Protein AF-A0A542HVE4-F1 (afdb_monomer)

Secondary structure (DSSP, 8-state):
--SHHHHHHHHHT-PPPPPP-SSSTTTTHHHHTT----EEEEEEE--HHHHHHHHTTSTTTTTS-HHHHHHHHHHEEEEEEEEEEEEEEEEEEE-SSEEEEEEEEEEESB-HHHHHHHHHHTT--TTS-HHHHHHHHHHHHHHHHTS-----B-EEEEEEEEEEE-TT-EEEEEEEEEEEEEEEEEEPTTPPPPPSSPPHHHHHHHHHHHT-EEEEEEEEEEEEEEEEPTT---S----

Foldseek 3Di:
DPPVVVVVQVVVPPQDQDDDDDQAFPPPPVVSQVDWFKDWPFKDKDQLVQQLLLQCLAPPSVPDDPVVSSVCSQFKIKMKTKMKGKHWPDKDWDAAFDKDKDKDKDKFADALVLLLVLQVNSNHDSPDDSQVSQVVSQVSSCVNGVHHGHHDHIDIDMDMDIDGAHNSIKMKIKIWMKIKIKIAMDTDVPHDQDDPPGDPVVVSNVVRRVVIDIRIGTHPDMDMDMHGHPPSDDDDPDD

Mean predicted aligned error: 8.38 Å

Nearest PDB structures (foldseek):
  8bad-assembly1_A  TM=6.032E-01  e=3.069E-08  Bacillus thuringiensis
  7y78-assembly1_D  TM=5.498E-01  e=3.456E-08  Bacillus thuringiensis
  3wa1-assembly1_A  TM=5.731E-01  e=1.213E-06  Lysinibacillus sphaericus
  5foz-assembly1_B  TM=5.223E-01  e=9.571E-07  Lysinibacillus sphaericus
  8bez-assembly1_B  TM=5.476E-01  e=6.776E-06  Lysinibacillus sphaericus

Solvent-accessible surface area (backbone atoms only — not comparable to full-atom values): 13590 Å² total; per-residue (Å²): 143,80,66,69,71,54,54,61,62,53,63,74,70,67,72,75,71,85,72,84,48,79,67,54,49,67,44,57,61,84,51,58,75,72,53,86,46,70,43,79,75,33,63,34,71,44,53,45,75,58,23,32,61,46,43,50,70,38,90,74,43,59,78,49,53,72,68,55,42,49,56,46,16,71,31,33,24,39,40,34,34,34,29,39,31,53,42,75,76,47,72,52,62,46,77,36,68,43,82,46,75,51,78,44,79,44,74,22,29,34,51,69,66,55,39,41,48,55,22,46,76,75,63,46,76,76,87,54,60,64,74,60,38,22,49,51,32,16,53,49,52,14,61,63,24,73,48,93,49,82,49,44,70,57,44,74,49,78,44,78,46,74,46,81,29,44,66,63,11,30,25,42,36,38,33,31,39,29,42,36,41,33,43,33,57,42,70,33,89,92,50,68,82,73,66,84,81,68,58,71,67,54,62,47,47,55,58,49,35,74,60,55,44,74,49,74,36,37,38,88,53,67,50,76,51,73,44,60,20,83,84,80,77,86,78,79,89,77,131

Radius of gyration: 23.29 Å; Cα contacts (8 Å, |Δi|>4): 442; chains: 1; bounding box: 70×36×62 Å

Sequence (239 aa):
MSTTTNRRTIALTHREPPAFLGESVGSSLGELQRRQSAWLVSHSISAPAFTRRLLAREPGFDELTSSQLDAASEVLTFRLGHVQRWRLLWVVSTDGPSQFTDERTVRVGVSEETTRELATTIGLEAKLDIPFLAAQASAQWSRLTRSTISVNTESEFTRTLSYDVPEGGLDIALWQLESQLVRRLELRAGAALPPDPMPRWVELAVTARARSRVITVPTNVVRVLTRKAPGAGGGAAGT

Structure (mmCIF, N/CA/C/O backbone):
data_AF-A0A542HVE4-F1
#
_entry.id   AF-A0A542HVE4-F1
#
loop_
_atom_site.group_PDB
_atom_site.id
_atom_site.type_symbol
_atom_site.label_atom_id
_atom_site.label_alt_id
_atom_site.label_comp_id
_atom_site.label_asym_id
_atom_site.label_entity_id
_atom_site.label_seq_id
_atom_site.pdbx_PDB_ins_code
_atom_site.Cartn_x
_atom_site.Cartn_y
_atom_site.Cartn_z
_atom_site.occupancy
_atom_site.B_iso_or_equiv
_atom_site.auth_seq_id
_atom_site.auth_comp_id
_atom_site.auth_asym_id
_atom_site.auth_atom_id
_atom_site.pdbx_PDB_model_num
ATOM 1 N N . MET A 1 1 ? 29.540 -6.316 15.569 1.00 34.50 1 MET A N 1
ATOM 2 C CA . MET A 1 1 ? 28.294 -7.112 15.456 1.00 34.50 1 MET A CA 1
ATOM 3 C C . MET A 1 1 ? 27.241 -6.301 14.704 1.00 34.50 1 MET A C 1
ATOM 5 O O . MET A 1 1 ? 26.652 -5.430 15.320 1.00 34.50 1 MET A O 1
ATOM 9 N N . SER A 1 2 ? 27.038 -6.518 13.394 1.00 36.00 2 SER A N 1
ATOM 10 C CA . SER A 1 2 ? 25.865 -5.983 12.658 1.00 36.00 2 SER A CA 1
ATOM 11 C C . SER A 1 2 ? 25.714 -6.581 11.243 1.00 36.00 2 SER A C 1
ATOM 13 O O . SER A 1 2 ? 25.575 -5.873 10.253 1.00 36.00 2 SER A O 1
ATOM 15 N N . THR A 1 3 ? 25.794 -7.907 11.102 1.00 31.53 3 THR A N 1
ATOM 16 C CA . THR A 1 3 ? 25.614 -8.592 9.800 1.00 31.53 3 THR A CA 1
ATOM 17 C C . THR A 1 3 ? 24.267 -9.312 9.687 1.00 31.53 3 THR A C 1
ATOM 19 O O . THR A 1 3 ? 23.788 -9.577 8.584 1.00 31.53 3 THR A O 1
ATOM 22 N N . THR A 1 4 ? 23.596 -9.572 10.811 1.00 32.31 4 THR A N 1
ATOM 23 C CA . THR A 1 4 ? 22.318 -10.300 10.848 1.00 32.31 4 THR A CA 1
ATOM 24 C C . THR A 1 4 ? 21.122 -9.420 10.472 1.00 32.31 4 THR A C 1
ATOM 26 O O . THR A 1 4 ? 20.184 -9.902 9.840 1.00 32.31 4 THR A O 1
ATOM 29 N N . THR A 1 5 ? 21.172 -8.120 10.786 1.00 35.47 5 THR A N 1
ATOM 30 C CA . THR A 1 5 ? 20.106 -7.159 10.450 1.00 35.47 5 THR A CA 1
ATOM 31 C C . THR A 1 5 ? 20.016 -6.918 8.941 1.00 35.47 5 THR A C 1
ATOM 33 O O . THR A 1 5 ? 18.918 -6.808 8.408 1.00 35.47 5 THR A O 1
ATOM 36 N N . ASN A 1 6 ? 21.144 -6.957 8.220 1.00 39.50 6 ASN A N 1
ATOM 37 C CA . ASN A 1 6 ? 21.144 -6.805 6.762 1.00 39.50 6 ASN A CA 1
ATOM 38 C C . ASN A 1 6 ? 20.600 -8.041 6.031 1.00 39.50 6 ASN A C 1
ATOM 40 O O . ASN A 1 6 ? 19.842 -7.897 5.077 1.00 39.50 6 ASN A O 1
ATOM 44 N N . ARG A 1 7 ? 20.889 -9.265 6.494 1.00 31.09 7 ARG A N 1
ATOM 45 C CA . ARG A 1 7 ? 20.423 -10.490 5.811 1.00 31.09 7 ARG A CA 1
ATOM 46 C C . ARG A 1 7 ? 18.898 -10.655 5.787 1.00 31.09 7 ARG A C 1
ATOM 48 O O . ARG A 1 7 ? 18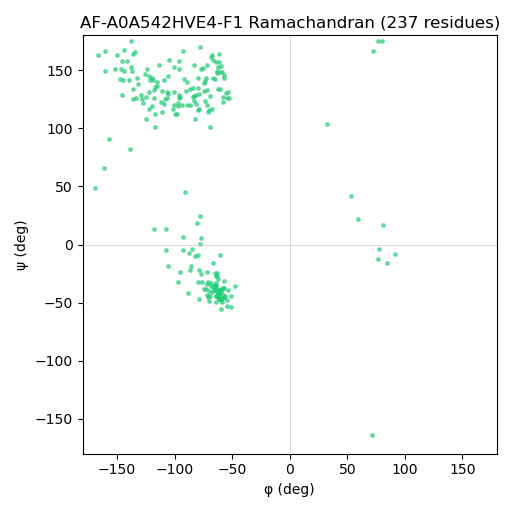.374 -11.169 4.805 1.00 31.09 7 ARG A O 1
ATOM 55 N N . ARG A 1 8 ? 18.174 -10.209 6.822 1.00 34.16 8 ARG A N 1
ATOM 56 C CA . ARG A 1 8 ? 16.696 -10.283 6.844 1.00 34.16 8 ARG A CA 1
ATOM 57 C C . ARG A 1 8 ? 16.026 -9.221 5.971 1.00 34.16 8 ARG A C 1
ATOM 59 O O . ARG A 1 8 ? 14.997 -9.514 5.374 1.00 34.16 8 ARG A O 1
ATOM 66 N N . THR A 1 9 ? 16.628 -8.041 5.837 1.00 37.22 9 THR A N 1
ATOM 67 C CA . THR A 1 9 ? 16.147 -6.999 4.915 1.00 37.22 9 THR A CA 1
ATOM 68 C C . THR A 1 9 ? 16.405 -7.383 3.454 1.00 37.22 9 THR A C 1
ATOM 70 O O . THR A 1 9 ? 15.567 -7.124 2.597 1.00 37.22 9 THR A O 1
ATOM 73 N N . ILE A 1 10 ? 17.515 -8.079 3.179 1.00 40.22 10 ILE A N 1
ATOM 74 C CA . ILE A 1 10 ? 17.870 -8.580 1.840 1.00 40.22 10 ILE A CA 1
ATOM 75 C C . ILE A 1 10 ? 16.963 -9.752 1.407 1.00 40.22 10 ILE A C 1
ATOM 77 O O . ILE A 1 10 ? 16.619 -9.858 0.236 1.00 40.22 10 ILE A O 1
ATOM 81 N N . ALA A 1 11 ? 16.490 -10.595 2.333 1.00 42.66 11 ALA A N 1
ATOM 82 C CA . ALA A 1 11 ? 15.629 -11.746 2.015 1.00 42.66 11 ALA A CA 1
ATOM 83 C C . ALA A 1 11 ? 14.250 -11.374 1.420 1.00 42.66 11 ALA A C 1
ATOM 85 O O . ALA A 1 11 ? 13.676 -12.155 0.663 1.00 42.66 11 ALA A O 1
ATOM 86 N N . LEU A 1 12 ? 13.715 -10.188 1.733 1.00 43.62 12 LEU A N 1
ATOM 87 C CA . LEU A 1 12 ? 12.393 -9.740 1.267 1.00 43.62 12 LEU A CA 1
ATOM 88 C C . LEU A 1 12 ? 12.426 -9.068 -0.118 1.00 43.62 12 LEU A C 1
ATOM 90 O O . LEU A 1 12 ? 11.403 -9.015 -0.792 1.00 43.62 12 LEU A O 1
ATOM 94 N N . THR A 1 13 ? 13.597 -8.623 -0.583 1.00 50.47 13 THR A N 1
ATOM 95 C CA . THR A 1 13 ? 13.815 -8.017 -1.912 1.00 50.47 13 THR A CA 1
ATOM 96 C C . THR A 1 13 ? 14.232 -9.025 -2.992 1.00 50.47 13 THR A C 1
ATOM 98 O O . THR A 1 13 ? 14.522 -8.626 -4.120 1.00 50.47 13 THR A O 1
ATOM 101 N N . HIS A 1 14 ? 14.235 -10.329 -2.691 1.00 52.91 14 HIS A N 1
ATOM 102 C CA . HIS A 1 14 ? 14.644 -11.384 -3.630 1.00 52.91 14 HIS A CA 1
ATOM 103 C C . HIS A 1 14 ? 13.589 -11.792 -4.661 1.00 52.91 14 HIS A C 1
ATOM 105 O O . HIS A 1 14 ? 13.911 -12.552 -5.571 1.00 52.91 14 HIS A O 1
ATOM 111 N N . ARG A 1 15 ? 12.341 -11.326 -4.557 1.00 73.31 15 ARG A N 1
ATOM 112 C CA . ARG A 1 15 ? 11.331 -11.695 -5.553 1.00 73.31 15 ARG A CA 1
ATOM 113 C C . ARG A 1 15 ? 11.510 -10.864 -6.810 1.00 73.31 15 ARG A C 1
ATOM 115 O O . ARG A 1 15 ? 11.397 -9.640 -6.777 1.00 73.31 15 ARG A O 1
ATOM 122 N N . GLU A 1 16 ? 11.821 -11.543 -7.903 1.00 83.06 16 GLU A N 1
ATOM 123 C CA . GLU A 1 16 ? 12.021 -10.920 -9.204 1.00 83.06 16 GLU A CA 1
ATOM 124 C C . GLU A 1 16 ? 10.692 -10.433 -9.796 1.00 83.06 16 GLU A C 1
ATOM 126 O O . GLU A 1 16 ? 9.627 -10.954 -9.437 1.00 83.06 16 GLU A O 1
ATOM 131 N N . PRO A 1 17 ? 10.720 -9.416 -10.674 1.00 88.69 17 PRO A N 1
ATOM 132 C CA . PRO A 1 17 ? 9.538 -9.032 -11.421 1.00 88.69 17 PRO A CA 1
ATOM 133 C C . PRO A 1 17 ? 9.055 -10.189 -12.307 1.00 88.69 17 PRO A C 1
ATOM 135 O O . PRO A 1 17 ? 9.838 -11.080 -12.645 1.00 88.69 17 PRO A O 1
ATOM 138 N N . PRO A 1 18 ? 7.771 -10.201 -12.696 1.00 88.44 18 PRO A N 1
ATOM 139 C CA . PRO A 1 18 ? 7.260 -11.214 -13.606 1.00 88.44 18 PRO A CA 1
ATOM 140 C C . PRO A 1 18 ? 8.071 -11.270 -14.907 1.00 88.44 18 PRO A C 1
ATOM 142 O O . PRO A 1 18 ? 8.281 -10.249 -15.559 1.00 88.44 18 PRO A O 1
ATOM 145 N N . ALA A 1 19 ? 8.495 -12.473 -15.297 1.00 87.88 19 ALA A N 1
ATOM 146 C CA . ALA A 1 19 ? 9.222 -12.686 -16.544 1.00 87.88 19 ALA A CA 1
ATOM 147 C C . ALA A 1 19 ? 8.333 -12.449 -17.779 1.00 87.88 19 ALA A C 1
ATOM 149 O O . ALA A 1 19 ? 7.100 -12.521 -17.697 1.00 87.88 19 ALA A O 1
ATOM 150 N N . PHE A 1 20 ? 8.969 -12.234 -18.932 1.00 87.81 20 PHE A N 1
ATOM 151 C CA . PHE A 1 20 ? 8.307 -12.238 -20.237 1.00 87.81 20 PHE A CA 1
ATOM 152 C C . PHE A 1 20 ? 7.637 -13.592 -20.534 1.00 87.81 20 PHE A C 1
ATOM 154 O O . PHE A 1 20 ? 8.021 -14.628 -19.988 1.00 87.81 20 PHE A O 1
ATOM 161 N N . LEU A 1 21 ? 6.595 -13.567 -21.368 1.00 81.25 21 LEU A N 1
ATOM 162 C CA . LEU A 1 21 ? 5.787 -14.730 -21.739 1.00 81.25 21 LEU A CA 1
ATOM 163 C C . LEU A 1 21 ? 6.077 -15.171 -23.168 1.00 81.25 21 LEU A C 1
ATOM 165 O O . LEU A 1 21 ? 6.017 -14.351 -24.079 1.00 81.25 21 LEU A O 1
ATOM 169 N N . GLY A 1 22 ? 6.307 -16.468 -23.362 1.00 76.75 22 GLY A N 1
ATOM 170 C CA . GLY A 1 22 ? 6.693 -17.018 -24.659 1.00 76.75 22 GLY A CA 1
ATOM 171 C C . GLY A 1 22 ? 8.162 -16.757 -24.993 1.00 76.75 22 GLY A C 1
ATOM 172 O O . GLY A 1 22 ? 8.884 -16.077 -24.260 1.00 76.75 22 GLY A O 1
ATOM 173 N N . GLU A 1 23 ? 8.605 -17.322 -26.110 1.00 77.19 23 GLU A N 1
ATOM 174 C CA . GLU A 1 23 ? 10.020 -17.329 -26.494 1.00 77.19 23 GLU A CA 1
ATOM 175 C C . GLU A 1 23 ? 10.384 -16.186 -27.449 1.00 77.19 23 GLU A C 1
ATOM 177 O O . GLU A 1 23 ? 11.531 -15.757 -27.482 1.00 77.19 23 GLU A O 1
ATOM 182 N N . SER A 1 24 ? 9.413 -15.645 -28.187 1.00 83.50 24 SER A N 1
ATOM 183 C CA . SER A 1 24 ? 9.646 -14.632 -29.223 1.00 83.50 24 SER A CA 1
ATOM 184 C C . SER A 1 24 ? 9.590 -13.208 -28.678 1.00 83.50 24 SER A C 1
ATOM 186 O O . SER A 1 24 ? 8.690 -12.880 -27.903 1.00 83.50 24 SER A O 1
ATOM 188 N N . VAL A 1 25 ? 10.494 -12.346 -29.143 1.00 86.00 25 VAL A N 1
ATOM 189 C CA . VAL A 1 25 ? 10.474 -10.900 -28.869 1.00 86.00 25 VAL A CA 1
ATOM 190 C C . VAL A 1 25 ? 9.145 -10.283 -29.332 1.00 86.00 25 VAL A C 1
ATOM 192 O O . VAL A 1 25 ? 8.530 -10.759 -30.286 1.00 86.00 25 VAL A O 1
ATOM 195 N N . GLY A 1 26 ? 8.628 -9.308 -28.584 1.00 82.25 26 GLY A N 1
ATOM 196 C CA . GLY A 1 26 ? 7.366 -8.613 -28.869 1.00 82.25 26 GLY A CA 1
ATOM 197 C C . GLY A 1 26 ? 6.095 -9.401 -28.537 1.00 82.25 26 GLY A C 1
ATOM 198 O O . GLY A 1 26 ? 5.005 -8.830 -28.463 1.00 82.25 26 GLY A O 1
ATOM 199 N N . SER A 1 27 ? 6.206 -10.704 -28.264 1.00 82.88 27 SER A N 1
ATOM 200 C CA . SER A 1 27 ? 5.049 -11.524 -27.905 1.00 82.88 27 SER A CA 1
ATOM 201 C C . SER A 1 27 ? 4.552 -11.229 -26.487 1.00 82.88 27 SER A C 1
ATOM 203 O O . SER A 1 27 ? 5.340 -11.039 -25.554 1.00 82.88 27 SER A O 1
ATOM 205 N N . SER A 1 28 ? 3.226 -11.223 -26.322 1.00 81.50 28 SER A N 1
ATOM 206 C CA . SER A 1 28 ? 2.541 -11.230 -25.019 1.00 81.50 28 SER A CA 1
ATOM 207 C C . SER A 1 28 ? 2.868 -10.049 -24.087 1.00 81.50 28 SER A C 1
ATOM 209 O O . SER A 1 28 ? 2.652 -10.135 -22.876 1.00 81.50 28 SER A O 1
ATOM 211 N N . LEU A 1 29 ? 3.344 -8.912 -24.616 1.00 83.38 29 LEU A N 1
ATOM 212 C CA . LEU A 1 29 ? 3.671 -7.728 -23.801 1.00 83.38 29 LEU A CA 1
ATOM 213 C C . LEU A 1 29 ? 2.450 -7.193 -23.034 1.00 83.38 29 LEU A C 1
ATOM 215 O O . LEU A 1 29 ? 2.558 -6.828 -21.865 1.00 83.38 29 LEU A O 1
ATOM 219 N N . GLY A 1 30 ? 1.268 -7.209 -23.660 1.00 79.56 30 GLY A N 1
ATOM 220 C CA . GLY A 1 30 ? 0.010 -6.786 -23.030 1.00 79.56 30 GLY A CA 1
ATOM 221 C C . GLY A 1 30 ? -0.453 -7.687 -21.877 1.00 79.56 30 GLY A C 1
ATOM 222 O O . GLY A 1 30 ? -1.296 -7.287 -21.072 1.00 79.56 30 GLY A O 1
ATOM 223 N N . GLU A 1 31 ? 0.097 -8.896 -21.758 1.00 84.12 31 GLU A N 1
ATOM 224 C CA . GLU A 1 31 ? -0.224 -9.831 -20.676 1.00 84.12 31 GLU A CA 1
ATOM 225 C C . GLU A 1 31 ? 0.640 -9.601 -19.431 1.00 84.12 31 GLU A C 1
ATOM 227 O O . GLU A 1 31 ? 0.205 -9.914 -18.320 1.00 84.12 31 GLU A O 1
ATOM 232 N N . LEU A 1 32 ? 1.814 -8.968 -19.574 1.00 82.88 32 LEU A N 1
ATOM 233 C CA . LEU A 1 32 ? 2.686 -8.618 -18.444 1.00 82.88 32 LEU A CA 1
ATOM 234 C C . LEU A 1 32 ? 1.973 -7.740 -17.412 1.00 82.88 32 LEU A C 1
ATOM 236 O O . LEU A 1 32 ? 2.152 -7.941 -16.214 1.00 82.88 32 LEU A O 1
ATOM 240 N N . GLN A 1 33 ? 1.113 -6.820 -17.860 1.00 73.81 33 GLN A N 1
ATOM 241 C CA . GLN A 1 33 ? 0.333 -5.944 -16.976 1.00 73.81 33 GLN A CA 1
ATOM 242 C C . GLN A 1 33 ? -0.632 -6.709 -16.064 1.00 73.81 33 GLN A C 1
ATOM 244 O O . GLN A 1 33 ? -0.935 -6.253 -14.964 1.00 73.81 33 GLN A O 1
ATOM 249 N N . ARG A 1 34 ? -1.132 -7.864 -16.517 1.00 75.69 34 ARG A N 1
ATOM 250 C CA . ARG A 1 34 ? -2.131 -8.662 -15.793 1.00 75.69 34 ARG A CA 1
ATOM 251 C C . ARG A 1 34 ? -1.502 -9.724 -14.898 1.00 75.69 34 ARG A C 1
ATOM 253 O O . ARG A 1 34 ? -2.225 -10.402 -14.166 1.00 75.69 34 ARG A O 1
ATOM 260 N N . ARG A 1 35 ? -0.175 -9.888 -14.932 1.00 78.31 35 ARG A N 1
ATOM 261 C CA . ARG A 1 35 ? 0.500 -10.896 -14.115 1.00 78.31 35 ARG A CA 1
ATOM 262 C C . ARG A 1 35 ? 0.436 -10.535 -12.640 1.00 78.31 35 ARG A C 1
ATOM 264 O O . ARG A 1 35 ? 0.822 -9.449 -12.213 1.00 78.31 35 ARG A O 1
ATOM 271 N N . GLN A 1 36 ? -0.024 -11.500 -11.850 1.00 69.62 36 GLN A N 1
ATOM 272 C CA . GLN A 1 36 ? -0.021 -11.380 -10.405 1.00 69.62 36 GLN A CA 1
ATOM 273 C C . GLN A 1 36 ? 1.418 -11.439 -9.900 1.00 69.62 36 GLN A C 1
ATOM 275 O O . GLN A 1 36 ? 2.111 -12.443 -10.033 1.00 69.62 36 GLN A O 1
ATOM 280 N N . SER A 1 37 ? 1.853 -10.338 -9.308 1.00 80.31 37 SER A N 1
ATOM 281 C CA 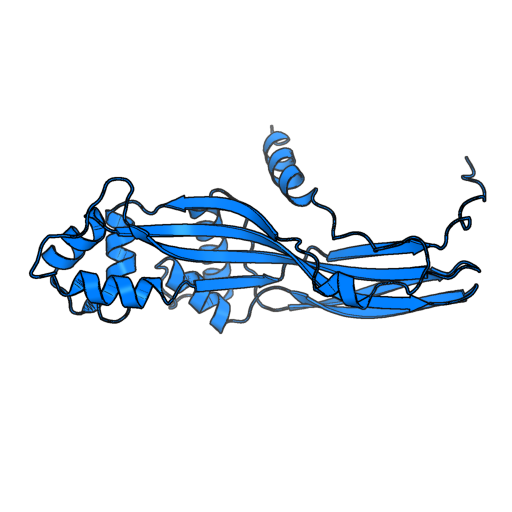. SER A 1 37 ? 3.145 -10.196 -8.650 1.00 80.31 37 SER A CA 1
ATOM 282 C C . SER A 1 37 ? 2.971 -9.891 -7.166 1.00 80.31 37 SER A C 1
ATOM 284 O O . SER A 1 37 ? 3.914 -9.446 -6.536 1.00 80.31 37 SER A O 1
ATOM 286 N N . ALA A 1 38 ? 1.767 -10.057 -6.612 1.00 80.69 38 ALA A N 1
ATOM 287 C CA . ALA A 1 38 ? 1.471 -9.694 -5.235 1.00 80.69 38 ALA A CA 1
ATOM 288 C C . ALA A 1 38 ? 1.813 -10.840 -4.281 1.00 80.69 38 ALA A C 1
ATOM 290 O O . ALA A 1 38 ? 1.427 -11.988 -4.507 1.00 80.69 38 ALA A O 1
ATOM 291 N N . TRP A 1 39 ? 2.484 -10.534 -3.176 1.00 86.38 39 TRP A N 1
ATOM 292 C CA . TRP A 1 39 ? 2.680 -11.488 -2.093 1.00 86.38 39 TRP A CA 1
ATOM 293 C C . TRP A 1 39 ? 2.536 -10.834 -0.734 1.00 86.38 39 TRP A C 1
ATOM 295 O O . TRP A 1 39 ? 2.978 -9.710 -0.495 1.00 86.38 39 TRP A O 1
ATOM 305 N N . LEU A 1 40 ? 1.928 -11.583 0.179 1.00 80.31 40 LEU A N 1
ATOM 306 C CA . LEU A 1 40 ? 1.845 -11.193 1.572 1.00 80.31 40 LEU A CA 1
ATOM 307 C C . LEU A 1 40 ? 3.249 -11.232 2.179 1.00 80.31 40 LEU A C 1
ATOM 309 O O . LEU A 1 40 ? 3.873 -12.290 2.245 1.00 80.31 40 LEU A O 1
ATOM 313 N N . VAL A 1 41 ? 3.736 -10.074 2.609 1.00 80.31 41 VAL A N 1
ATOM 314 C CA . VAL A 1 41 ? 4.973 -9.959 3.385 1.00 80.31 41 VAL A CA 1
ATOM 315 C C . VAL A 1 41 ? 4.680 -10.323 4.828 1.00 80.31 41 VAL A C 1
ATOM 317 O O . VAL A 1 41 ? 5.402 -11.107 5.440 1.00 80.31 41 VAL A O 1
ATOM 320 N N . SER A 1 42 ? 3.597 -9.773 5.371 1.00 84.88 42 SER A N 1
ATOM 321 C CA . SER A 1 42 ? 3.212 -10.020 6.750 1.00 84.88 42 SER A CA 1
ATOM 322 C C . SER A 1 42 ? 1.791 -9.563 7.048 1.00 84.88 42 SER A C 1
ATOM 324 O O . SER A 1 42 ? 1.188 -8.769 6.322 1.00 84.88 42 SER A O 1
ATOM 326 N N . HIS A 1 43 ? 1.254 -10.060 8.159 1.00 84.81 43 HIS A N 1
ATOM 327 C CA . HIS A 1 43 ? 0.020 -9.551 8.730 1.00 84.81 43 HIS A CA 1
ATOM 328 C C . HIS A 1 43 ? 0.048 -9.619 10.257 1.00 84.81 43 HIS A C 1
ATOM 330 O O . HIS A 1 43 ? 0.771 -10.417 10.855 1.00 84.81 43 HIS A O 1
ATOM 336 N N . SER A 1 44 ? -0.779 -8.795 10.884 1.00 88.38 44 SER A N 1
ATOM 337 C CA . SER A 1 44 ? -1.044 -8.815 12.317 1.00 88.38 44 SER A CA 1
ATOM 338 C C . SER A 1 44 ? -2.502 -8.471 12.597 1.00 88.38 44 SER A C 1
ATOM 340 O O . SER A 1 44 ? -3.241 -8.030 11.713 1.00 88.38 44 SER A O 1
ATOM 342 N N . ILE A 1 45 ? -2.917 -8.710 13.836 1.00 90.12 45 ILE A N 1
ATOM 343 C CA . ILE A 1 45 ? -4.225 -8.322 14.354 1.00 90.12 45 ILE A CA 1
ATOM 344 C C . ILE A 1 45 ? -4.026 -7.372 15.531 1.00 90.12 45 ILE A C 1
ATOM 346 O O . ILE A 1 45 ? -3.083 -7.522 16.314 1.00 90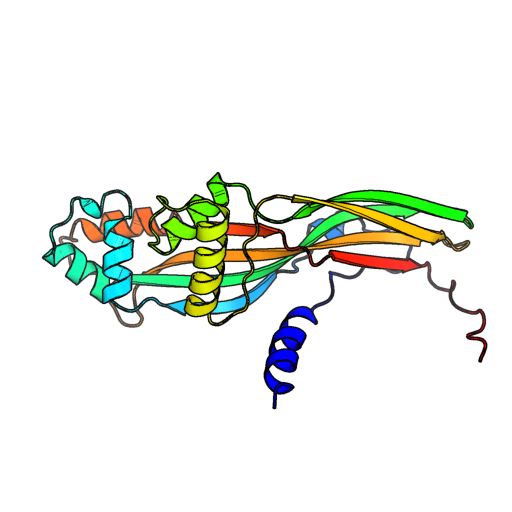.12 45 ILE A O 1
ATOM 350 N N . SER A 1 46 ? -4.898 -6.379 15.659 1.00 90.25 46 SER A N 1
ATOM 351 C CA . SER A 1 46 ? -4.832 -5.416 16.753 1.00 90.25 46 SER A CA 1
ATOM 352 C C . SER A 1 46 ? -5.310 -6.018 18.078 1.00 90.25 46 SER A C 1
ATOM 354 O O . SER A 1 46 ? -6.343 -6.694 18.153 1.00 90.25 46 SER A O 1
ATOM 356 N N . ALA A 1 47 ? -4.597 -5.698 19.160 1.00 91.19 47 ALA A N 1
ATOM 357 C CA . ALA A 1 47 ? -5.046 -5.963 20.528 1.00 91.19 47 ALA A CA 1
ATOM 358 C C . ALA A 1 47 ? -6.321 -5.151 20.870 1.00 91.19 47 ALA A C 1
ATOM 360 O O . ALA A 1 47 ? -6.547 -4.114 20.232 1.00 91.19 47 ALA A O 1
ATOM 361 N N . PRO A 1 48 ? -7.142 -5.562 21.858 1.00 92.81 48 PRO A N 1
ATOM 362 C CA . PRO A 1 48 ? -8.398 -4.884 22.215 1.00 92.81 48 PRO A CA 1
ATOM 363 C C . PRO A 1 48 ? -8.253 -3.381 22.445 1.00 92.81 48 PRO A C 1
ATOM 365 O O . PRO A 1 48 ? -8.850 -2.594 21.714 1.00 92.81 48 PRO A O 1
ATOM 368 N N . ALA A 1 49 ? -7.334 -2.962 23.319 1.00 93.62 49 ALA A N 1
ATOM 369 C CA . ALA A 1 49 ? -7.112 -1.542 23.606 1.00 93.62 49 ALA A CA 1
ATOM 370 C C . ALA A 1 49 ? -6.749 -0.713 22.357 1.00 93.62 49 ALA A C 1
ATOM 372 O O . ALA A 1 49 ? -7.193 0.425 22.211 1.00 93.62 49 ALA A O 1
ATOM 373 N N . PHE A 1 50 ? -5.960 -1.273 21.431 1.00 93.19 50 PHE A N 1
ATOM 374 C CA . PHE A 1 50 ? -5.628 -0.589 20.177 1.00 93.19 50 PHE A CA 1
ATOM 375 C C . PHE A 1 50 ? -6.811 -0.580 19.202 1.00 93.19 50 PHE A C 1
ATOM 377 O O . PHE A 1 50 ? -7.079 0.433 18.564 1.00 93.19 50 PHE A O 1
ATOM 384 N N . THR A 1 51 ? -7.564 -1.679 19.145 1.00 94.88 51 THR A N 1
ATOM 385 C CA . THR A 1 51 ? -8.784 -1.793 18.334 1.00 94.88 51 THR A CA 1
ATOM 386 C C . THR A 1 51 ? -9.801 -0.748 18.756 1.00 94.88 51 THR A C 1
ATOM 388 O O . THR A 1 51 ? -10.297 -0.018 17.908 1.00 94.88 51 THR A O 1
ATOM 391 N N . ARG A 1 52 ? -10.048 -0.615 20.062 1.00 95.06 52 ARG A N 1
ATOM 392 C CA . ARG A 1 52 ? -10.952 0.386 20.623 1.00 95.06 52 ARG A CA 1
ATOM 393 C C . ARG A 1 52 ? -10.585 1.802 20.178 1.00 95.06 52 ARG A C 1
ATOM 395 O O . ARG A 1 52 ? -11.451 2.549 19.733 1.00 95.06 52 ARG A O 1
ATOM 402 N N . ARG A 1 53 ? -9.299 2.165 20.267 1.00 93.56 53 ARG A N 1
ATOM 403 C CA . ARG A 1 53 ? -8.806 3.489 19.843 1.00 93.56 53 ARG A CA 1
ATOM 404 C C . ARG A 1 53 ? -9.029 3.748 18.356 1.00 93.56 53 ARG A C 1
ATOM 406 O O . ARG A 1 53 ? -9.340 4.875 17.993 1.00 93.56 53 ARG A O 1
ATOM 413 N N . LEU A 1 54 ? -8.840 2.735 17.510 1.00 92.81 54 LEU A N 1
ATOM 414 C CA . LEU A 1 54 ? -9.088 2.855 16.073 1.00 92.81 54 LEU A CA 1
ATOM 415 C C . LEU A 1 54 ? -10.585 2.929 15.763 1.00 92.81 54 LEU A C 1
ATOM 417 O O . LEU A 1 54 ? -10.979 3.780 14.976 1.00 92.81 54 LEU A O 1
ATOM 421 N N . LEU A 1 55 ? -11.410 2.100 16.412 1.00 93.75 55 LEU A N 1
ATOM 422 C CA . LEU A 1 55 ? -12.866 2.128 16.261 1.00 93.75 55 LEU A CA 1
ATOM 423 C C . LEU A 1 55 ? -13.425 3.505 16.601 1.00 93.75 55 LEU A C 1
ATOM 425 O O . LEU A 1 55 ? -14.174 4.041 15.807 1.00 93.75 55 LEU A O 1
ATOM 429 N N . ALA A 1 56 ? -12.989 4.132 17.695 1.00 92.69 56 ALA A N 1
ATOM 430 C CA . ALA A 1 56 ? -13.429 5.480 18.071 1.00 92.69 56 ALA A CA 1
ATOM 431 C C . ALA A 1 56 ? -13.106 6.580 17.032 1.00 92.69 56 ALA A C 1
ATOM 433 O O . ALA A 1 56 ? -13.544 7.712 17.190 1.00 92.69 56 ALA A O 1
ATOM 434 N N . ARG A 1 57 ? -12.309 6.275 15.998 1.00 89.69 57 ARG A N 1
ATOM 435 C CA . ARG A 1 57 ? -12.001 7.172 14.871 1.00 89.69 57 ARG A CA 1
ATOM 436 C C . ARG A 1 57 ? -12.695 6.758 13.572 1.00 89.69 57 ARG A C 1
ATOM 438 O O . ARG A 1 57 ? -12.535 7.440 12.560 1.00 89.69 57 ARG A O 1
ATOM 445 N N . GLU A 1 58 ? -13.400 5.630 13.562 1.00 90.38 58 GLU A N 1
ATOM 446 C CA . GLU A 1 58 ? -14.197 5.218 12.415 1.00 90.38 58 GLU A CA 1
ATOM 447 C C . GLU A 1 58 ? -15.529 5.979 12.395 1.00 90.38 58 GLU A C 1
ATOM 449 O O . GLU A 1 58 ? -16.116 6.206 13.454 1.00 90.38 58 GLU A O 1
ATOM 454 N N . PRO A 1 59 ? -16.044 6.343 11.208 1.00 89.25 59 PRO A N 1
ATOM 455 C CA . PRO A 1 59 ? -17.300 7.078 11.101 1.00 89.25 59 PRO A CA 1
ATOM 456 C C . PRO A 1 59 ? -18.460 6.384 11.829 1.00 89.25 59 PRO A C 1
ATOM 458 O O . PRO A 1 59 ? -18.750 5.216 11.555 1.00 89.25 59 PRO A O 1
ATOM 461 N N . GLY A 1 60 ? -19.129 7.111 12.726 1.00 90.69 60 GLY A N 1
ATOM 462 C CA . GLY A 1 60 ? -20.305 6.663 13.476 1.00 90.69 60 GLY A CA 1
ATOM 463 C C . GLY A 1 60 ? -19.983 5.874 14.747 1.00 90.69 60 GLY A C 1
ATOM 464 O O . GLY A 1 60 ? -20.849 5.728 15.606 1.00 90.69 60 GLY A O 1
ATOM 465 N N . PHE A 1 61 ? -18.753 5.376 14.902 1.00 93.44 61 PHE A N 1
ATOM 466 C CA . PHE A 1 61 ? -18.312 4.727 16.142 1.00 93.44 61 PHE A CA 1
ATOM 467 C C . PHE A 1 61 ? -17.958 5.740 17.238 1.00 93.44 61 PHE A C 1
ATOM 469 O O . PHE A 1 61 ? -17.979 5.392 18.416 1.00 93.44 61 PHE A O 1
ATOM 476 N N . ASP A 1 62 ? -17.642 6.976 16.867 1.00 90.94 62 ASP A N 1
ATOM 477 C CA . ASP A 1 62 ? -17.383 8.101 17.767 1.00 90.94 62 ASP A CA 1
ATOM 478 C C . ASP A 1 62 ? -18.621 8.526 18.576 1.00 90.94 62 ASP A C 1
ATOM 480 O O . ASP A 1 62 ? -18.486 9.041 19.683 1.00 90.94 62 ASP A O 1
ATOM 484 N N . GLU A 1 63 ? -19.822 8.234 18.071 1.00 94.12 63 GLU A N 1
ATOM 485 C CA . GLU A 1 63 ? -21.099 8.481 18.755 1.00 94.12 63 GLU A CA 1
ATOM 486 C C . GLU A 1 63 ? -21.485 7.389 19.770 1.00 94.12 63 GLU A C 1
ATOM 488 O O . GLU A 1 63 ? -22.472 7.529 20.497 1.00 94.12 63 GLU A O 1
ATOM 493 N N . LEU A 1 64 ? -20.767 6.264 19.796 1.00 94.31 64 LEU A N 1
ATOM 494 C CA . LEU A 1 64 ? -21.074 5.151 20.692 1.00 94.31 64 LEU A CA 1
ATOM 495 C C . LEU A 1 64 ? -20.616 5.445 22.121 1.00 94.31 64 LEU A C 1
ATOM 497 O O . LEU A 1 64 ? -19.614 6.121 22.365 1.00 94.31 64 LEU A O 1
ATOM 501 N N . THR A 1 65 ? -21.307 4.857 23.096 1.00 95.31 65 THR A N 1
ATOM 502 C CA . THR A 1 65 ? -20.867 4.954 24.490 1.00 95.31 65 THR A CA 1
ATOM 503 C C . THR A 1 65 ? -19.545 4.211 24.703 1.00 95.31 65 THR A C 1
ATOM 505 O O . THR A 1 65 ? -19.194 3.274 23.980 1.00 95.31 65 THR A O 1
ATOM 508 N N . SER A 1 66 ? -18.823 4.576 25.768 1.00 94.62 66 SER A N 1
ATOM 509 C CA . SER A 1 66 ? -17.594 3.881 26.175 1.00 94.62 66 SER A CA 1
ATOM 510 C C . SER A 1 66 ? -17.787 2.363 26.287 1.00 94.62 66 SER A C 1
ATOM 512 O O . SER A 1 66 ? -16.960 1.610 25.783 1.00 94.62 66 SER A O 1
ATOM 514 N N . SER A 1 67 ? -18.894 1.920 26.894 1.00 93.56 67 SER A N 1
ATOM 515 C CA . SER A 1 67 ? -19.201 0.497 27.077 1.00 93.56 67 SER A CA 1
ATOM 516 C C . SER A 1 67 ? -19.514 -0.221 25.763 1.00 93.56 67 SER A C 1
ATOM 518 O O . SER A 1 67 ? -19.126 -1.374 25.587 1.00 93.56 67 SER A O 1
ATOM 520 N N . GLN A 1 68 ? -20.170 0.454 24.814 1.00 94.25 68 GLN A N 1
ATOM 521 C CA . GLN A 1 68 ? -20.411 -0.092 23.477 1.00 94.25 68 GLN A CA 1
ATOM 522 C C . GLN A 1 68 ? -19.108 -0.242 22.688 1.00 94.25 68 GLN A C 1
ATOM 524 O O . GLN A 1 68 ? -18.914 -1.260 22.027 1.00 94.25 68 GLN A O 1
ATOM 529 N N . LEU A 1 69 ? -18.202 0.735 22.786 1.00 95.00 69 LEU A N 1
ATOM 530 C CA . LEU A 1 69 ? -16.876 0.659 22.169 1.00 95.00 69 LEU A CA 1
ATOM 531 C C . LEU A 1 69 ? -16.007 -0.444 22.782 1.00 95.00 69 LEU A C 1
ATOM 533 O O . LEU A 1 69 ? -15.297 -1.127 22.042 1.00 95.00 69 LEU A O 1
ATOM 537 N N . ASP A 1 70 ? -16.074 -0.641 24.100 1.00 94.44 70 ASP A N 1
ATOM 538 C CA . ASP A 1 70 ? -15.415 -1.762 24.779 1.00 94.44 70 ASP A CA 1
ATOM 539 C C . ASP A 1 70 ? -15.915 -3.098 24.246 1.00 94.44 70 ASP A C 1
ATOM 541 O O . ASP A 1 70 ? -15.121 -3.879 23.718 1.00 94.44 70 ASP A O 1
ATOM 545 N N . ALA A 1 71 ? -17.232 -3.316 24.286 1.00 93.19 71 ALA A N 1
ATOM 546 C CA . ALA A 1 71 ? -17.855 -4.540 23.792 1.00 93.19 71 ALA A CA 1
ATOM 547 C C . ALA A 1 71 ? -17.507 -4.808 22.318 1.00 93.19 71 ALA A C 1
ATOM 549 O O . ALA A 1 71 ? -17.126 -5.921 21.958 1.00 93.19 71 ALA A O 1
ATOM 550 N N . ALA A 1 72 ? -17.562 -3.776 21.471 1.00 94.62 72 ALA A N 1
ATOM 551 C CA . ALA A 1 72 ? -17.154 -3.877 20.075 1.00 94.62 72 ALA A CA 1
ATOM 552 C C . ALA A 1 72 ? -15.676 -4.279 19.938 1.00 94.62 72 ALA A C 1
ATOM 554 O O . ALA A 1 72 ? -15.342 -5.113 19.102 1.00 94.62 72 ALA A O 1
ATOM 555 N N . SER A 1 73 ? -14.777 -3.729 20.760 1.00 95.12 73 SER A N 1
ATOM 556 C CA . SER A 1 73 ? -13.339 -4.020 20.690 1.00 95.12 73 SER A CA 1
ATOM 557 C C . SER A 1 73 ? -12.948 -5.418 21.185 1.00 95.12 73 SER A C 1
ATOM 559 O O . SER A 1 73 ? -11.924 -5.952 20.740 1.00 95.12 73 SER A O 1
ATOM 561 N N . GLU A 1 74 ? -13.771 -6.027 22.041 1.00 94.00 74 GLU A N 1
ATOM 562 C CA . GLU A 1 74 ? -13.637 -7.422 22.478 1.00 94.00 74 GLU A CA 1
ATOM 563 C C . GLU A 1 74 ? -14.118 -8.418 21.413 1.00 94.00 74 GLU A C 1
ATOM 565 O O . GLU A 1 74 ? -13.617 -9.536 21.347 1.00 94.00 74 GLU A O 1
ATOM 570 N N . VAL A 1 75 ? -15.028 -8.016 20.520 1.00 94.94 75 VAL A N 1
ATOM 571 C CA . VAL A 1 75 ? -15.548 -8.882 19.441 1.00 94.94 75 VAL A CA 1
ATOM 572 C C . VAL A 1 75 ? -14.830 -8.654 18.108 1.00 94.94 75 VAL A C 1
ATOM 574 O O . VAL A 1 75 ? -14.647 -9.587 17.325 1.00 94.94 75 VAL A O 1
ATOM 577 N N . LEU A 1 76 ? -14.389 -7.428 17.832 1.00 95.31 76 LEU A N 1
ATOM 578 C CA . LEU A 1 76 ? -13.776 -7.022 16.568 1.00 95.31 76 LEU A CA 1
ATOM 579 C C . LEU A 1 76 ? -12.262 -6.848 16.692 1.00 95.31 76 LEU A C 1
ATOM 581 O O . LEU A 1 76 ? -11.714 -6.617 17.767 1.00 95.31 76 LEU A O 1
ATOM 585 N N . THR A 1 77 ? -11.566 -6.908 15.564 1.00 95.31 77 THR A N 1
ATOM 586 C CA . THR A 1 77 ? -10.144 -6.577 15.445 1.00 95.31 77 THR A CA 1
ATOM 587 C C . THR A 1 77 ? -9.845 -5.969 14.081 1.00 95.31 77 THR A C 1
ATOM 589 O O . THR A 1 77 ? -10.506 -6.271 13.089 1.00 95.31 77 THR A O 1
ATOM 592 N N . PHE A 1 78 ? -8.827 -5.117 14.013 1.00 94.00 78 PHE A N 1
ATOM 593 C CA . PHE A 1 78 ? -8.256 -4.691 12.747 1.00 94.00 78 PHE A CA 1
ATOM 594 C C . PHE A 1 78 ? -7.142 -5.647 12.345 1.00 94.00 78 PHE A C 1
ATOM 596 O O . PHE A 1 78 ? -6.124 -5.772 13.032 1.00 94.00 78 PHE A O 1
ATOM 603 N N . ARG A 1 79 ? -7.314 -6.276 11.187 1.00 93.50 79 ARG A N 1
ATOM 604 C CA . ARG A 1 79 ? -6.244 -6.959 10.478 1.00 93.50 79 ARG A CA 1
ATOM 605 C C . ARG A 1 79 ? -5.434 -5.932 9.700 1.00 93.50 79 ARG A C 1
ATOM 607 O O . ARG A 1 79 ? -5.967 -5.230 8.839 1.00 93.50 79 ARG A O 1
ATOM 614 N N . LEU A 1 80 ? -4.146 -5.871 10.006 1.00 93.75 80 LEU A N 1
ATOM 615 C CA . LEU A 1 80 ? -3.169 -5.015 9.345 1.00 93.75 80 LEU A CA 1
ATOM 616 C C . LEU A 1 80 ? -2.261 -5.896 8.496 1.00 93.75 80 LEU A C 1
ATOM 618 O O . LEU A 1 80 ? -1.694 -6.866 8.997 1.00 93.75 80 LEU A O 1
ATOM 622 N N . GLY A 1 81 ? -2.147 -5.591 7.212 1.00 93.00 81 GLY A N 1
ATOM 623 C CA . GLY A 1 81 ? -1.376 -6.372 6.253 1.00 93.00 81 GLY A CA 1
ATOM 624 C C . GLY A 1 81 ? -0.362 -5.517 5.514 1.00 93.00 81 GLY A C 1
ATOM 625 O O . GLY A 1 81 ? -0.620 -4.350 5.230 1.00 93.00 81 GLY A O 1
ATOM 626 N N . HIS A 1 82 ? 0.769 -6.123 5.175 1.00 93.38 82 HIS A N 1
ATOM 627 C CA . HIS A 1 82 ? 1.709 -5.593 4.201 1.00 93.38 82 HIS A CA 1
ATOM 628 C C . HIS A 1 82 ? 1.846 -6.604 3.065 1.00 93.38 82 HIS A C 1
ATOM 630 O O . HIS A 1 82 ? 2.237 -7.755 3.271 1.00 93.38 82 HIS A O 1
ATOM 636 N N . VAL A 1 83 ? 1.495 -6.167 1.864 1.00 91.31 83 VAL A N 1
ATOM 637 C CA . VAL A 1 83 ? 1.646 -6.912 0.616 1.00 91.31 83 VAL A CA 1
ATOM 638 C C . VAL A 1 83 ? 2.642 -6.155 -0.248 1.00 91.31 83 VAL A C 1
ATOM 640 O O . VAL A 1 83 ? 2.565 -4.938 -0.342 1.00 91.31 83 VAL A O 1
ATOM 643 N N . GLN A 1 84 ? 3.567 -6.851 -0.890 1.00 90.94 84 GLN A N 1
ATOM 644 C CA . GLN A 1 84 ? 4.419 -6.253 -1.915 1.00 90.94 84 GLN A CA 1
ATOM 645 C C . GLN A 1 84 ? 3.966 -6.719 -3.285 1.00 90.94 84 GLN A C 1
ATOM 647 O O . GLN A 1 84 ? 3.519 -7.858 -3.430 1.00 90.94 84 GLN A O 1
ATOM 652 N N . ARG A 1 85 ? 4.078 -5.842 -4.281 1.00 91.19 85 ARG A N 1
ATOM 653 C CA . ARG A 1 85 ? 3.811 -6.190 -5.676 1.00 91.19 85 ARG A CA 1
ATOM 654 C C . ARG A 1 85 ? 4.752 -5.473 -6.629 1.00 91.19 85 ARG A C 1
ATOM 656 O O . ARG A 1 85 ? 5.145 -4.339 -6.377 1.00 91.19 85 ARG A O 1
ATOM 663 N N . TRP A 1 86 ? 5.050 -6.109 -7.753 1.00 92.44 86 TRP A N 1
ATOM 664 C CA . TRP A 1 86 ? 5.685 -5.448 -8.890 1.00 92.44 86 TRP A CA 1
ATOM 665 C C . TRP A 1 86 ? 4.628 -4.817 -9.789 1.00 92.44 86 TRP A C 1
ATOM 667 O O . TRP A 1 86 ? 3.776 -5.517 -10.340 1.00 92.44 86 TRP A O 1
ATOM 677 N N . ARG A 1 87 ? 4.709 -3.504 -9.969 1.00 92.75 87 ARG A N 1
ATOM 678 C CA . ARG A 1 87 ? 3.936 -2.750 -10.951 1.00 92.75 87 ARG A CA 1
ATOM 679 C C . ARG A 1 87 ? 4.774 -2.547 -12.204 1.00 92.75 87 ARG A C 1
ATOM 681 O O . ARG A 1 87 ? 5.905 -2.070 -12.121 1.00 92.75 87 ARG A O 1
ATOM 688 N N . LEU A 1 88 ? 4.209 -2.882 -13.360 1.00 93.69 88 LEU A N 1
ATOM 689 C CA . LEU A 1 88 ? 4.811 -2.535 -14.641 1.00 93.69 88 LEU A CA 1
ATOM 690 C C . LEU A 1 88 ? 4.648 -1.028 -14.861 1.00 93.69 88 LEU A C 1
ATOM 692 O O . LEU A 1 88 ? 3.522 -0.529 -14.875 1.00 93.69 88 LEU A O 1
ATOM 696 N N . LEU A 1 89 ? 5.760 -0.311 -15.002 1.00 93.31 89 LEU A N 1
ATOM 697 C CA . LEU A 1 89 ? 5.751 1.114 -15.334 1.00 93.31 89 LEU A CA 1
ATOM 698 C C . LEU A 1 89 ? 5.733 1.327 -16.839 1.00 93.31 89 LEU A C 1
ATOM 700 O O . LEU A 1 89 ? 5.034 2.203 -17.338 1.00 93.31 89 LEU A O 1
ATOM 704 N N . TRP A 1 90 ? 6.527 0.533 -17.548 1.00 93.88 90 TRP A N 1
ATOM 705 C CA . TRP A 1 90 ? 6.747 0.708 -18.969 1.00 93.88 90 TRP A CA 1
ATOM 706 C C . TRP A 1 90 ? 7.286 -0.579 -19.592 1.00 93.88 90 TRP A C 1
ATOM 708 O O . TRP A 1 90 ? 7.983 -1.350 -18.929 1.00 93.88 90 TRP A O 1
ATOM 718 N N . VAL A 1 91 ? 6.959 -0.808 -20.860 1.00 94.00 91 VAL A N 1
ATOM 719 C CA . VAL A 1 91 ? 7.459 -1.933 -21.650 1.00 94.00 91 VAL A CA 1
ATOM 720 C C . VAL A 1 91 ? 7.596 -1.515 -23.109 1.00 94.00 91 VAL A C 1
ATOM 722 O O . VAL A 1 91 ? 6.746 -0.784 -23.618 1.00 94.00 91 VAL A O 1
ATOM 725 N N . VAL A 1 92 ? 8.639 -1.997 -23.776 1.00 93.19 92 VAL A N 1
ATOM 726 C CA . VAL A 1 92 ? 8.827 -1.859 -25.223 1.00 93.19 92 VAL A CA 1
ATOM 727 C C . VAL A 1 92 ? 9.424 -3.131 -25.801 1.00 93.19 92 VAL A C 1
ATOM 729 O O . VAL A 1 92 ? 10.069 -3.908 -25.092 1.00 93.19 92 VAL A O 1
ATOM 732 N N . SER A 1 93 ? 9.218 -3.297 -27.099 1.00 92.38 93 SER A N 1
ATOM 733 C CA . SER A 1 93 ? 9.945 -4.236 -27.934 1.00 92.38 93 SER A CA 1
ATOM 734 C C . SER A 1 93 ? 10.690 -3.446 -28.997 1.00 92.38 93 SER A C 1
ATOM 736 O O . SER A 1 93 ? 10.104 -2.545 -29.603 1.00 92.38 93 SER A O 1
ATOM 738 N N . THR A 1 94 ? 11.965 -3.754 -29.189 1.00 91.62 94 THR A N 1
ATOM 739 C CA . THR A 1 94 ? 12.804 -3.129 -30.210 1.00 91.62 94 THR A CA 1
ATOM 740 C C . THR A 1 94 ? 13.360 -4.212 -31.119 1.00 91.62 94 THR A C 1
ATOM 742 O O . THR A 1 94 ? 13.915 -5.199 -30.636 1.00 91.62 94 THR A O 1
ATOM 745 N N . ASP A 1 95 ? 13.241 -4.005 -32.426 1.00 87.62 95 ASP A N 1
ATOM 746 C CA . ASP A 1 95 ? 13.698 -4.946 -33.445 1.00 87.62 95 ASP A CA 1
ATOM 747 C C . ASP A 1 95 ? 15.094 -4.590 -33.971 1.00 87.62 95 ASP A C 1
ATOM 749 O O . ASP A 1 95 ? 15.462 -3.416 -34.056 1.00 87.62 95 ASP A O 1
ATOM 753 N N . GLY A 1 96 ? 15.834 -5.616 -34.400 1.00 82.94 96 GLY A N 1
ATOM 754 C CA . GLY A 1 96 ? 17.066 -5.475 -35.176 1.00 82.94 96 GLY A CA 1
ATOM 755 C C . GLY A 1 96 ? 18.288 -4.964 -34.402 1.00 82.94 96 GLY A C 1
ATOM 756 O O . GLY A 1 96 ? 18.181 -4.443 -33.289 1.00 82.94 96 GLY A O 1
ATOM 757 N N . PRO A 1 97 ? 19.488 -5.092 -34.998 1.00 88.81 97 PRO A N 1
ATOM 758 C CA . PRO A 1 97 ? 20.720 -4.696 -34.343 1.00 88.81 97 PRO A CA 1
ATOM 759 C C . PRO A 1 97 ? 20.799 -3.170 -34.255 1.00 88.81 97 PRO A C 1
ATOM 761 O O . PRO A 1 97 ? 20.875 -2.478 -35.270 1.00 88.81 97 PRO A O 1
ATOM 764 N N . SER A 1 98 ? 20.754 -2.629 -33.043 1.00 92.00 98 SER A N 1
ATOM 765 C CA . SER A 1 98 ? 20.747 -1.181 -32.821 1.00 92.00 98 SER A CA 1
ATOM 766 C C . SER A 1 98 ? 21.164 -0.825 -31.397 1.00 92.00 98 SER A C 1
ATOM 768 O O . SER A 1 98 ? 21.221 -1.682 -30.516 1.00 92.00 98 SER A O 1
ATOM 770 N N . GLN A 1 99 ? 21.452 0.454 -31.161 1.00 93.94 99 GLN A N 1
ATOM 771 C CA . GLN A 1 99 ? 21.581 0.982 -29.810 1.00 93.94 99 GLN A CA 1
ATOM 772 C C . GLN A 1 99 ? 20.235 1.566 -29.382 1.00 93.94 99 GLN A C 1
ATOM 774 O O . GLN A 1 99 ? 19.732 2.506 -29.998 1.00 93.94 99 GLN A O 1
ATOM 779 N N . PHE A 1 100 ? 19.663 1.028 -28.311 1.00 92.75 100 PHE A N 1
ATOM 780 C CA . PHE A 1 100 ? 18.471 1.578 -27.682 1.00 92.75 100 PHE A CA 1
ATOM 781 C C . PHE A 1 100 ? 18.883 2.468 -26.513 1.00 92.75 100 PHE A C 1
ATOM 783 O O . PHE A 1 100 ? 19.589 2.008 -25.616 1.00 92.75 100 PHE A O 1
ATOM 790 N N . THR A 1 101 ? 18.412 3.716 -26.493 1.00 94.62 101 THR A N 1
ATOM 791 C CA . THR A 1 101 ? 18.535 4.603 -25.331 1.00 94.62 101 THR A CA 1
ATOM 792 C C . THR A 1 101 ? 17.222 5.333 -25.097 1.00 94.62 101 THR A C 1
ATOM 794 O O . THR A 1 101 ? 16.622 5.850 -26.037 1.00 94.62 101 THR A O 1
ATOM 797 N N . ASP A 1 102 ? 16.780 5.374 -23.845 1.00 94.31 102 ASP A N 1
ATOM 798 C CA . ASP A 1 102 ? 15.530 6.011 -23.446 1.00 94.31 102 ASP A CA 1
ATOM 799 C C . ASP A 1 102 ? 15.605 6.505 -21.998 1.00 94.31 102 ASP A C 1
ATOM 801 O O . ASP A 1 102 ? 16.317 5.937 -21.164 1.00 94.31 102 ASP A O 1
ATOM 805 N N . GLU A 1 103 ? 14.858 7.556 -21.687 1.00 95.31 103 GLU A N 1
ATOM 806 C CA . GLU A 1 103 ? 14.807 8.152 -20.355 1.00 95.31 103 GLU A CA 1
ATOM 807 C C . GLU A 1 103 ? 13.399 8.051 -19.785 1.00 95.31 103 GLU A C 1
ATOM 809 O O . GLU A 1 103 ? 12.409 8.470 -20.387 1.00 95.31 103 GLU A O 1
ATOM 814 N N . ARG A 1 104 ? 13.298 7.480 -18.583 1.00 94.50 104 ARG A N 1
ATOM 815 C CA . ARG A 1 104 ? 12.021 7.265 -17.905 1.00 94.50 104 ARG A CA 1
ATOM 816 C C . ARG A 1 104 ? 12.011 7.947 -16.554 1.00 94.50 104 ARG A C 1
ATOM 818 O O . ARG A 1 104 ? 12.757 7.569 -15.654 1.00 94.50 104 ARG A O 1
ATOM 825 N N . THR A 1 105 ? 11.119 8.916 -16.398 1.00 95.38 105 THR A N 1
ATOM 826 C CA . THR A 1 105 ? 10.815 9.508 -15.096 1.00 95.38 105 THR A CA 1
ATOM 827 C C . THR A 1 105 ? 9.991 8.528 -14.270 1.00 95.38 105 THR A C 1
ATOM 829 O O . THR A 1 105 ? 8.924 8.078 -14.694 1.00 95.38 105 THR A O 1
ATOM 832 N N . VAL A 1 106 ? 10.486 8.191 -13.083 1.00 95.06 106 VAL A N 1
ATOM 833 C CA . VAL A 1 106 ? 9.824 7.301 -12.131 1.00 95.06 106 VAL A CA 1
ATOM 834 C C . VAL A 1 106 ? 9.400 8.099 -10.908 1.00 95.06 106 VAL A C 1
ATOM 836 O O . VAL A 1 106 ? 10.233 8.696 -10.228 1.00 95.06 106 VAL A O 1
ATOM 839 N N . ARG A 1 107 ? 8.098 8.062 -10.611 1.00 94.31 107 ARG A N 1
ATOM 840 C CA . ARG A 1 107 ? 7.523 8.622 -9.383 1.00 94.31 107 ARG A CA 1
ATOM 841 C C . ARG A 1 107 ? 7.642 7.627 -8.239 1.00 94.31 107 ARG A C 1
ATOM 843 O O . ARG A 1 107 ? 7.325 6.448 -8.406 1.00 94.31 107 ARG A O 1
ATOM 850 N N . VAL A 1 108 ? 8.072 8.094 -7.076 1.00 93.69 108 VAL A N 1
ATOM 851 C CA . VAL A 1 108 ? 8.203 7.302 -5.847 1.00 93.69 108 VAL A CA 1
ATOM 852 C C . VAL A 1 108 ? 7.623 8.053 -4.663 1.00 93.69 108 VAL A C 1
ATOM 854 O O . VAL A 1 108 ? 7.431 9.263 -4.723 1.00 93.69 108 VAL A O 1
ATOM 857 N N . GLY A 1 109 ? 7.415 7.346 -3.554 1.00 93.00 109 GLY A N 1
ATOM 858 C CA . GLY A 1 109 ? 6.827 7.941 -2.365 1.00 93.00 109 GLY A CA 1
ATOM 859 C C . GLY A 1 109 ? 5.346 8.231 -2.566 1.00 93.00 109 GLY A C 1
ATOM 860 O O . GLY A 1 109 ? 4.700 7.680 -3.456 1.00 93.00 109 GLY A O 1
ATOM 861 N N . VAL A 1 110 ? 4.796 9.055 -1.685 1.00 94.88 110 VAL A N 1
ATOM 862 C CA . VAL A 1 110 ? 3.363 9.339 -1.636 1.00 94.88 110 VAL A CA 1
ATOM 863 C C . VAL A 1 110 ? 3.093 10.819 -1.402 1.00 94.88 110 VAL A C 1
ATOM 865 O O . VAL A 1 110 ? 3.894 11.521 -0.779 1.00 94.88 110 VAL A O 1
ATOM 868 N N . SER A 1 111 ? 1.937 11.283 -1.874 1.00 94.88 111 SER A N 1
ATOM 869 C CA . SER A 1 111 ? 1.479 12.655 -1.653 1.00 94.88 111 SER A CA 1
ATOM 870 C C . SER A 1 111 ? 1.297 12.962 -0.162 1.00 94.88 111 SER A C 1
ATOM 872 O O . SER A 1 111 ? 1.194 12.062 0.684 1.00 94.88 111 SER A O 1
ATOM 874 N N . GLU A 1 112 ? 1.206 14.247 0.189 1.00 93.62 112 GLU A N 1
ATOM 875 C CA . GLU A 1 112 ? 0.919 14.642 1.572 1.00 93.62 112 GLU A CA 1
ATOM 876 C C . GLU A 1 112 ? -0.422 14.092 2.070 1.00 93.62 112 GLU A C 1
ATOM 878 O O . GLU A 1 112 ? -0.534 13.655 3.214 1.00 93.62 112 GLU A O 1
ATOM 883 N N . GLU A 1 113 ? -1.445 14.105 1.212 1.00 93.25 113 GLU A N 1
ATOM 884 C CA . GLU A 1 113 ? -2.769 13.556 1.509 1.00 93.25 113 GLU A CA 1
ATOM 885 C C . GLU A 1 113 ? -2.670 12.072 1.865 1.00 93.25 113 GLU A C 1
ATOM 887 O O . GLU A 1 113 ? -3.115 11.657 2.935 1.00 93.25 113 GLU A O 1
ATOM 892 N N . THR A 1 114 ? -1.976 11.299 1.031 1.00 94.25 114 THR A N 1
ATOM 893 C CA . THR A 1 114 ? -1.749 9.870 1.267 1.00 94.25 114 THR A CA 1
ATOM 894 C C . THR A 1 114 ? -0.919 9.640 2.532 1.00 94.25 114 THR A C 1
ATOM 896 O O . THR A 1 114 ? -1.174 8.703 3.285 1.00 94.25 114 THR A O 1
ATOM 899 N N . THR A 1 115 ? 0.051 10.509 2.831 1.00 93.81 115 THR A N 1
ATOM 900 C CA . THR A 1 115 ? 0.827 10.450 4.083 1.00 93.81 115 THR A CA 1
ATOM 901 C C . THR A 1 115 ? -0.074 10.640 5.305 1.00 93.81 115 THR A C 1
ATOM 903 O O . THR A 1 115 ? 0.009 9.875 6.273 1.00 93.81 115 THR A O 1
ATOM 906 N N . ARG A 1 116 ? -0.977 11.628 5.265 1.00 92.88 116 ARG A N 1
ATOM 907 C CA . ARG A 1 116 ? -1.971 11.855 6.326 1.00 92.88 116 ARG A CA 1
ATOM 908 C C . ARG A 1 116 ? -2.939 10.675 6.430 1.00 92.88 116 ARG A C 1
ATOM 910 O O . ARG A 1 116 ? -3.244 10.236 7.541 1.00 92.88 116 ARG A O 1
ATOM 917 N N . GLU A 1 117 ? -3.370 10.101 5.311 1.00 92.06 117 GLU A N 1
ATOM 918 C CA . GLU A 1 117 ? -4.218 8.904 5.298 1.00 92.06 117 GLU A CA 1
ATOM 919 C C . GLU A 1 117 ? -3.508 7.695 5.932 1.00 92.06 117 GLU A C 1
ATOM 921 O O . GLU A 1 117 ? -4.074 7.012 6.791 1.00 92.06 117 GLU A O 1
ATOM 926 N N . LEU A 1 118 ? -2.241 7.458 5.586 1.00 93.06 118 LEU A N 1
ATOM 927 C CA . LEU A 1 118 ? -1.417 6.389 6.155 1.00 93.06 118 LEU A CA 1
ATOM 928 C C . LEU A 1 118 ? -1.301 6.505 7.668 1.00 93.06 118 LEU A C 1
ATOM 930 O O . LEU A 1 118 ? -1.417 5.498 8.366 1.00 93.06 118 LEU A O 1
ATOM 934 N N . ALA A 1 119 ? -1.082 7.719 8.168 1.00 92.19 119 ALA A N 1
ATOM 935 C CA . ALA A 1 119 ? -0.954 7.999 9.588 1.00 92.19 119 ALA A CA 1
ATOM 936 C C . ALA A 1 119 ? -2.291 7.842 10.331 1.00 92.19 119 ALA A C 1
ATOM 938 O O . ALA A 1 119 ? -2.369 7.150 11.350 1.00 92.19 119 ALA A O 1
ATOM 939 N N . THR A 1 120 ? -3.366 8.429 9.806 1.00 89.50 120 THR A N 1
ATOM 940 C CA . THR A 1 120 ? -4.702 8.356 10.422 1.00 89.50 120 THR A CA 1
ATOM 941 C C . THR A 1 120 ? -5.237 6.925 10.463 1.00 89.50 120 THR A C 1
ATOM 943 O O . THR A 1 120 ? -5.835 6.527 11.464 1.00 89.50 120 THR A O 1
ATOM 946 N N . THR A 1 121 ? -4.937 6.116 9.444 1.00 90.12 121 THR A N 1
ATOM 947 C CA . THR A 1 121 ? -5.332 4.700 9.344 1.00 90.12 121 THR A CA 1
ATOM 948 C C . THR A 1 121 ? -4.840 3.858 10.528 1.00 90.12 121 THR A C 1
ATOM 950 O O . THR A 1 121 ? -5.531 2.928 10.952 1.00 90.12 121 THR A O 1
ATOM 953 N N . ILE A 1 122 ? -3.693 4.206 11.116 1.00 89.31 122 ILE A N 1
ATOM 954 C CA . ILE A 1 122 ? -3.109 3.534 12.293 1.00 89.31 122 ILE A CA 1
ATOM 955 C C . ILE A 1 122 ? -3.220 4.360 13.582 1.00 89.31 122 ILE A C 1
ATOM 957 O O . ILE A 1 122 ? -2.589 4.033 14.586 1.00 89.31 122 ILE A O 1
ATOM 961 N N . GLY A 1 123 ? -4.038 5.413 13.583 1.00 86.62 123 GLY A N 1
ATOM 962 C CA . GLY A 1 123 ? -4.333 6.182 14.788 1.00 86.62 123 GLY A CA 1
ATOM 963 C C . GLY A 1 123 ? -3.269 7.213 15.178 1.00 86.62 123 GLY A C 1
ATOM 964 O O . GLY A 1 123 ? -3.287 7.695 16.310 1.00 86.62 123 GLY A O 1
ATOM 965 N N . LEU A 1 124 ? -2.365 7.593 14.273 1.00 88.44 124 LEU A N 1
ATOM 966 C CA . LEU A 1 124 ? -1.486 8.746 14.487 1.00 88.44 124 LEU A CA 1
ATOM 967 C C . LEU A 1 124 ? -2.264 10.057 14.303 1.00 88.44 124 LEU A C 1
ATOM 969 O O . LEU A 1 124 ? -3.273 10.105 13.597 1.00 88.44 124 LEU A O 1
ATOM 973 N N . GLU A 1 125 ? -1.832 11.120 14.979 1.00 81.50 125 GLU A N 1
ATOM 974 C CA . GLU A 1 125 ? -2.404 12.456 14.798 1.00 81.50 125 GLU A CA 1
ATOM 975 C C . GLU A 1 125 ? -1.751 13.159 13.604 1.00 81.50 125 GLU A C 1
ATOM 977 O O . GLU A 1 125 ? -0.532 13.294 13.541 1.00 81.50 125 GLU A O 1
ATOM 982 N N . ALA A 1 126 ? -2.566 13.650 12.668 1.00 72.44 126 ALA A N 1
ATOM 983 C CA . ALA A 1 126 ? -2.105 14.300 11.437 1.00 72.44 126 ALA A CA 1
ATOM 984 C C . ALA A 1 126 ? -1.685 15.777 11.620 1.00 72.44 126 ALA A C 1
ATOM 986 O O . ALA A 1 126 ? -1.635 16.522 10.647 1.00 72.44 126 ALA A O 1
ATOM 987 N N . LYS A 1 127 ? -1.409 16.215 12.858 1.00 76.50 127 LYS A N 1
ATOM 988 C CA . LYS A 1 127 ? -0.995 17.597 13.188 1.00 76.50 127 LYS A CA 1
ATOM 989 C C . LYS A 1 127 ? 0.510 17.841 13.027 1.00 76.50 127 LYS A C 1
ATOM 991 O O . LYS A 1 127 ? 0.984 18.945 13.264 1.00 76.50 127 LYS A O 1
ATOM 996 N N . LEU A 1 128 ? 1.258 16.793 12.697 1.00 75.75 128 LEU A N 1
ATOM 997 C CA . LEU A 1 128 ? 2.703 16.836 12.524 1.00 75.75 128 LEU A CA 1
ATOM 998 C C . LEU A 1 128 ? 3.059 17.324 11.117 1.00 75.75 128 LEU A C 1
ATOM 1000 O O . LEU A 1 128 ? 2.294 17.115 10.175 1.00 75.75 128 LEU A O 1
ATOM 1004 N N . ASP A 1 129 ? 4.247 17.911 10.980 1.00 89.56 129 ASP A N 1
ATOM 1005 C CA . ASP A 1 129 ? 4.839 18.194 9.672 1.00 89.56 129 ASP A CA 1
ATOM 1006 C C . ASP A 1 129 ? 4.966 16.904 8.837 1.00 89.56 129 ASP A C 1
ATOM 1008 O O . ASP A 1 129 ? 5.191 15.816 9.381 1.00 89.56 129 ASP A O 1
ATOM 1012 N N . ILE A 1 130 ? 4.807 17.007 7.518 1.00 89.56 130 ILE A N 1
ATOM 1013 C CA . ILE A 1 130 ? 4.655 15.862 6.614 1.00 89.56 130 ILE A CA 1
ATOM 1014 C C . ILE A 1 130 ? 5.861 14.915 6.629 1.00 89.56 130 ILE A C 1
ATOM 1016 O O . ILE A 1 130 ? 5.635 13.711 6.780 1.00 89.56 130 ILE A O 1
ATOM 1020 N N . PRO A 1 131 ? 7.123 15.378 6.544 1.00 89.19 131 PRO A N 1
ATOM 1021 C CA . PRO A 1 131 ? 8.280 14.486 6.624 1.00 89.19 131 PRO A CA 1
ATOM 1022 C C . PRO A 1 131 ? 8.332 13.710 7.945 1.00 89.19 131 PRO A C 1
ATOM 1024 O O . PRO A 1 131 ? 8.620 12.511 7.967 1.00 89.19 131 PRO A O 1
ATOM 1027 N N . PHE A 1 132 ? 7.989 14.366 9.056 1.00 90.19 132 PHE A N 1
ATOM 1028 C CA . PHE A 1 132 ? 7.943 13.715 10.363 1.00 90.19 132 PHE A CA 1
ATOM 1029 C C . PHE A 1 132 ? 6.781 12.718 10.456 1.00 90.19 132 PHE A C 1
ATOM 1031 O O . PHE A 1 132 ? 6.947 11.610 10.973 1.00 90.19 132 PHE A O 1
ATOM 1038 N N . LEU A 1 133 ? 5.615 13.069 9.909 1.00 92.19 133 LEU A N 1
ATOM 1039 C CA . LEU A 1 133 ? 4.452 12.188 9.842 1.00 92.19 133 LEU A CA 1
ATOM 1040 C C . LEU A 1 133 ? 4.741 10.938 8.998 1.00 92.19 133 LEU A C 1
ATOM 1042 O O . LEU A 1 133 ? 4.394 9.835 9.419 1.00 92.19 133 LEU A O 1
ATOM 1046 N N . ALA A 1 134 ? 5.428 11.085 7.862 1.00 91.31 134 ALA A N 1
ATOM 1047 C CA . ALA A 1 134 ? 5.861 9.980 7.007 1.00 91.31 134 ALA A CA 1
ATOM 1048 C C . ALA A 1 134 ? 6.844 9.046 7.734 1.00 91.31 134 ALA A C 1
ATOM 1050 O O . ALA A 1 134 ? 6.685 7.821 7.698 1.00 91.31 134 ALA A O 1
ATOM 1051 N N . ALA A 1 135 ? 7.806 9.601 8.478 1.00 92.00 135 ALA A N 1
ATOM 1052 C CA . ALA A 1 135 ? 8.735 8.819 9.293 1.00 92.00 135 ALA A CA 1
ATOM 1053 C C . ALA A 1 135 ? 8.013 8.038 10.409 1.00 92.00 135 ALA A C 1
ATOM 1055 O O . ALA A 1 135 ? 8.253 6.840 10.594 1.00 92.00 135 ALA A O 1
ATOM 1056 N N . GLN A 1 136 ? 7.076 8.677 11.116 1.00 93.50 136 GLN A N 1
ATOM 1057 C CA . GLN A 1 136 ? 6.261 8.014 12.140 1.00 93.50 136 GLN A CA 1
ATOM 1058 C C . GLN A 1 136 ? 5.361 6.931 11.540 1.00 93.50 136 GLN A C 1
ATOM 1060 O O . GLN A 1 136 ? 5.302 5.820 12.072 1.00 93.50 136 GLN A O 1
ATOM 1065 N N . ALA A 1 137 ? 4.702 7.213 10.414 1.00 93.38 137 ALA A N 1
ATOM 1066 C CA . ALA A 1 137 ? 3.884 6.238 9.703 1.00 93.38 137 ALA A CA 1
ATOM 1067 C C . ALA A 1 137 ? 4.724 5.024 9.283 1.00 93.38 137 ALA A C 1
ATOM 1069 O O . ALA A 1 137 ? 4.326 3.894 9.564 1.00 93.38 137 ALA A O 1
ATOM 1070 N N . SER A 1 138 ? 5.915 5.246 8.718 1.00 93.94 138 SER A N 1
ATOM 1071 C CA . SER A 1 138 ? 6.873 4.189 8.361 1.00 93.94 138 SER A CA 1
ATOM 1072 C C . SER A 1 138 ? 7.198 3.289 9.550 1.00 93.94 138 SER A C 1
ATOM 1074 O O . SER A 1 138 ? 7.046 2.067 9.473 1.00 93.94 138 SER A O 1
ATOM 1076 N N . ALA A 1 139 ? 7.604 3.886 10.674 1.00 92.75 139 ALA A N 1
ATOM 1077 C CA . ALA A 1 139 ? 7.997 3.154 11.875 1.00 92.75 139 ALA A CA 1
ATOM 1078 C C . ALA A 1 139 ? 6.828 2.358 12.472 1.00 92.75 139 ALA A C 1
ATOM 1080 O O . ALA A 1 139 ? 6.979 1.188 12.835 1.00 92.75 139 ALA A O 1
ATOM 1081 N N . GLN A 1 140 ? 5.644 2.967 12.554 1.00 93.19 140 GLN A N 1
ATOM 1082 C CA . GLN A 1 140 ? 4.474 2.322 13.138 1.00 93.19 140 GLN A CA 1
ATOM 1083 C C . GLN A 1 140 ? 3.919 1.208 12.259 1.00 93.19 140 GLN A C 1
ATOM 1085 O O . GLN A 1 140 ? 3.651 0.123 12.774 1.00 93.19 140 GLN A O 1
ATOM 1090 N N . TRP A 1 141 ? 3.790 1.423 10.950 1.00 93.31 141 TRP A N 1
ATOM 1091 C CA . TRP A 1 141 ? 3.374 0.373 10.022 1.00 93.31 141 TRP A CA 1
ATOM 1092 C C . TRP A 1 141 ? 4.366 -0.788 10.013 1.00 93.31 141 TRP A C 1
ATOM 1094 O O . TRP A 1 141 ? 3.945 -1.946 10.082 1.00 93.31 141 TRP A O 1
ATOM 1104 N N . SER A 1 142 ? 5.669 -0.495 10.020 1.00 91.62 142 SER A N 1
ATOM 1105 C CA . SER A 1 142 ? 6.722 -1.511 10.128 1.00 91.62 142 SER A CA 1
ATOM 1106 C C . SER A 1 142 ? 6.576 -2.337 11.407 1.00 91.62 142 SER A C 1
ATOM 1108 O O . SER A 1 142 ? 6.582 -3.567 11.367 1.00 91.62 142 SER A O 1
ATOM 1110 N N . ARG A 1 143 ? 6.352 -1.677 12.552 1.00 91.31 143 ARG A N 1
ATOM 1111 C CA . ARG A 1 143 ? 6.136 -2.340 13.847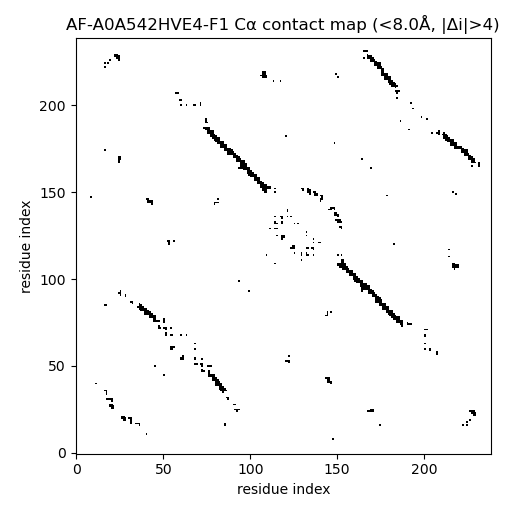 1.00 91.31 143 ARG A CA 1
ATOM 1112 C C . ARG A 1 143 ? 4.868 -3.188 13.860 1.00 91.31 143 ARG A C 1
ATOM 1114 O O . ARG A 1 143 ? 4.915 -4.346 14.271 1.00 91.31 143 ARG A O 1
ATOM 1121 N N . LEU A 1 144 ? 3.745 -2.618 13.427 1.00 90.88 144 LEU A N 1
ATOM 1122 C CA . LEU A 1 144 ? 2.441 -3.278 13.436 1.00 90.88 144 LEU A CA 1
ATOM 1123 C C . LEU A 1 144 ? 2.455 -4.512 12.544 1.00 90.88 144 LEU A C 1
ATOM 1125 O O . LEU A 1 144 ? 1.984 -5.566 12.956 1.00 90.88 144 LEU A O 1
ATOM 1129 N N . THR A 1 145 ? 3.034 -4.409 11.353 1.00 89.25 145 THR A N 1
ATOM 1130 C CA . THR A 1 145 ? 3.094 -5.519 10.398 1.00 89.25 145 THR A CA 1
ATOM 1131 C C . THR A 1 145 ? 4.316 -6.413 10.606 1.00 89.25 145 THR A C 1
ATOM 1133 O O . THR A 1 145 ? 4.397 -7.453 9.971 1.00 89.25 145 THR A O 1
ATOM 1136 N N . ARG A 1 146 ? 5.266 -6.073 11.486 1.00 87.94 146 ARG A N 1
ATOM 1137 C CA . ARG A 1 146 ? 6.554 -6.784 11.640 1.00 87.94 146 ARG A CA 1
ATOM 1138 C C . ARG A 1 146 ? 7.307 -6.928 10.309 1.00 87.94 146 ARG A C 1
ATOM 1140 O O . ARG A 1 146 ? 7.841 -7.990 9.999 1.00 87.94 146 ARG A O 1
ATOM 1147 N N . SER A 1 147 ? 7.314 -5.866 9.514 1.00 87.50 147 SER A N 1
ATOM 1148 C CA . SER A 1 147 ? 7.983 -5.812 8.211 1.00 87.50 147 SER A CA 1
ATOM 1149 C C . SER A 1 147 ? 8.713 -4.482 8.028 1.00 87.50 147 SER A C 1
ATOM 1151 O O . SER A 1 147 ? 8.617 -3.612 8.888 1.00 87.50 147 SER A O 1
ATOM 1153 N N . THR A 1 148 ? 9.458 -4.324 6.933 1.00 88.19 148 THR A N 1
ATOM 1154 C CA . THR A 1 148 ? 10.158 -3.071 6.612 1.00 88.19 148 THR A CA 1
ATOM 1155 C C . THR A 1 148 ? 9.337 -2.263 5.616 1.00 88.19 148 THR A C 1
ATOM 1157 O O . THR A 1 148 ? 9.191 -2.673 4.465 1.00 88.19 148 THR A O 1
ATOM 1160 N N . ILE A 1 149 ? 8.809 -1.121 6.055 1.00 89.25 149 ILE A N 1
ATOM 1161 C CA . ILE A 1 149 ? 8.005 -0.199 5.246 1.00 89.25 149 ILE A CA 1
ATOM 1162 C C . ILE A 1 149 ? 8.648 1.186 5.316 1.00 89.25 149 ILE A C 1
ATOM 1164 O O . ILE A 1 149 ? 8.888 1.709 6.404 1.00 89.25 149 ILE A O 1
ATOM 1168 N N . SER A 1 150 ? 8.909 1.778 4.152 1.00 90.00 150 SER A N 1
ATOM 1169 C CA . SER A 1 150 ? 9.425 3.141 4.015 1.00 90.00 150 SER A CA 1
ATOM 1170 C C . SER A 1 150 ? 8.387 3.984 3.285 1.00 90.00 150 SER A C 1
ATOM 1172 O O . SER A 1 150 ? 8.088 3.747 2.117 1.00 90.00 150 SER A O 1
ATOM 1174 N N . VAL A 1 151 ? 7.814 4.938 4.009 1.00 90.62 151 VAL A N 1
ATOM 1175 C CA . VAL A 1 151 ? 6.922 5.974 3.497 1.00 90.62 151 VAL A CA 1
ATOM 1176 C C . VAL A 1 151 ? 7.766 7.227 3.343 1.00 90.62 151 VAL A C 1
ATOM 1178 O O . VAL A 1 151 ? 8.219 7.797 4.334 1.00 90.62 151 VAL A O 1
ATOM 1181 N N . ASN A 1 152 ? 7.980 7.631 2.097 1.00 89.25 152 ASN A N 1
ATOM 1182 C CA . ASN A 1 152 ? 8.676 8.864 1.754 1.00 89.25 152 ASN A CA 1
ATOM 1183 C C . ASN A 1 152 ? 7.691 9.817 1.085 1.00 89.25 152 ASN A C 1
ATOM 1185 O O . ASN A 1 152 ? 6.713 9.373 0.477 1.00 89.25 152 ASN A O 1
ATOM 1189 N N . THR A 1 153 ? 7.971 11.111 1.175 1.00 89.06 153 THR A N 1
ATOM 1190 C CA . THR A 1 153 ? 7.264 12.121 0.390 1.00 89.06 153 THR A CA 1
ATOM 1191 C C . THR A 1 153 ? 7.455 11.869 -1.099 1.00 89.06 153 THR A C 1
ATOM 1193 O O . THR A 1 153 ? 8.487 11.339 -1.525 1.00 89.06 153 THR A O 1
ATOM 1196 N N . GLU A 1 154 ? 6.444 12.235 -1.879 1.00 93.56 154 GLU A N 1
ATOM 1197 C CA . GLU A 1 154 ? 6.469 12.101 -3.327 1.00 93.56 154 GLU A CA 1
ATOM 1198 C C . GLU A 1 154 ? 7.706 12.781 -3.920 1.00 93.56 154 GLU A C 1
ATOM 1200 O O . GLU A 1 154 ? 8.059 13.908 -3.573 1.00 93.56 154 GLU A O 1
ATOM 1205 N N . SER A 1 155 ? 8.396 12.054 -4.788 1.00 92.94 155 SER A N 1
ATOM 1206 C CA . SER A 1 155 ? 9.546 12.549 -5.535 1.00 92.94 155 SER A CA 1
ATOM 1207 C C . SER A 1 155 ? 9.639 11.836 -6.873 1.00 92.94 155 SER A C 1
ATOM 1209 O O . SER A 1 155 ? 9.039 10.779 -7.086 1.00 92.94 155 SER A O 1
ATOM 1211 N N . GLU A 1 156 ? 10.404 12.421 -7.783 1.00 94.94 156 GLU A N 1
ATOM 1212 C CA . GLU A 1 156 ? 10.665 11.851 -9.094 1.00 94.94 156 GLU A CA 1
ATOM 1213 C C . GLU A 1 156 ? 12.167 11.675 -9.282 1.00 94.94 156 GLU A C 1
ATOM 1215 O O . GLU A 1 156 ? 12.967 12.490 -8.819 1.00 94.94 156 GLU A O 1
ATOM 1220 N N . PHE A 1 157 ? 12.558 10.614 -9.978 1.00 92.44 157 PHE A N 1
ATOM 1221 C CA . PHE A 1 157 ? 13.918 10.474 -10.480 1.00 92.44 157 PHE A CA 1
ATOM 1222 C C . PHE A 1 157 ? 13.901 9.944 -11.910 1.00 92.44 157 PHE A C 1
ATOM 1224 O O . PHE A 1 157 ? 13.016 9.177 -12.294 1.00 92.44 157 PHE A O 1
ATOM 1231 N N . THR A 1 158 ? 14.899 10.332 -12.696 1.00 94.38 158 THR A N 1
ATOM 1232 C CA . THR A 1 158 ? 15.050 9.858 -14.073 1.00 94.38 158 THR A CA 1
ATOM 1233 C C . THR A 1 158 ? 15.899 8.597 -14.102 1.00 94.38 158 THR A C 1
ATOM 1235 O O . THR A 1 158 ? 16.974 8.529 -13.501 1.00 94.38 158 THR A O 1
ATOM 1238 N N . ARG A 1 159 ? 15.419 7.579 -14.813 1.00 91.19 159 ARG A N 1
ATOM 1239 C CA . ARG A 1 159 ? 16.155 6.357 -15.110 1.00 91.19 159 ARG A CA 1
ATOM 1240 C C . ARG A 1 159 ? 16.489 6.321 -16.594 1.00 91.19 159 ARG A C 1
ATOM 1242 O O . ARG A 1 159 ? 15.595 6.172 -17.420 1.00 91.19 159 ARG A O 1
ATOM 1249 N N . THR A 1 160 ? 17.774 6.396 -16.909 1.00 93.62 160 THR A N 1
ATOM 1250 C CA . THR A 1 160 ? 18.271 6.151 -18.264 1.00 93.62 160 THR A CA 1
ATOM 1251 C C . THR A 1 160 ? 18.394 4.646 -18.491 1.00 93.62 160 THR A C 1
ATOM 1253 O O . THR A 1 160 ? 18.975 3.921 -17.678 1.00 93.62 160 THR A O 1
ATOM 1256 N N . LEU A 1 161 ? 17.807 4.175 -19.582 1.00 93.25 161 LEU A N 1
ATOM 1257 C CA . LEU A 1 161 ? 17.851 2.804 -20.069 1.00 93.25 161 LEU A CA 1
ATOM 1258 C C . LEU A 1 161 ? 18.712 2.805 -21.325 1.00 93.25 161 LEU A C 1
ATOM 1260 O O . LEU A 1 161 ? 18.377 3.510 -22.268 1.00 93.25 161 LEU A O 1
ATOM 1264 N N . SER A 1 162 ? 19.806 2.046 -21.342 1.00 94.44 162 SER A N 1
ATOM 1265 C CA . SER A 1 162 ? 20.659 1.927 -22.525 1.00 94.44 162 SER A CA 1
ATOM 1266 C C . SER A 1 162 ? 21.050 0.473 -22.739 1.00 94.44 162 SER A C 1
ATOM 1268 O O . SER A 1 162 ? 21.531 -0.179 -21.808 1.00 94.44 162 SER A O 1
ATOM 1270 N N . TYR A 1 163 ? 20.770 -0.043 -23.934 1.00 93.88 163 TYR A N 1
ATOM 1271 C CA . TYR A 1 163 ? 20.940 -1.449 -24.281 1.00 93.88 163 TYR A CA 1
ATOM 1272 C C . TYR A 1 163 ? 21.381 -1.617 -25.731 1.00 93.88 163 TYR A C 1
ATOM 1274 O O . TYR A 1 163 ? 20.853 -0.962 -26.629 1.00 93.88 163 TYR A O 1
ATOM 1282 N N . ASP A 1 164 ? 22.273 -2.578 -25.952 1.00 93.38 164 ASP A N 1
ATOM 1283 C CA . ASP A 1 164 ? 22.554 -3.099 -27.284 1.00 93.38 164 ASP A CA 1
ATOM 1284 C C . ASP A 1 164 ? 21.459 -4.101 -27.664 1.00 93.38 164 ASP A C 1
ATOM 1286 O O . ASP A 1 164 ? 21.282 -5.148 -27.025 1.00 93.38 164 ASP A O 1
ATOM 1290 N N . VAL A 1 165 ? 20.695 -3.758 -28.694 1.00 92.25 165 VAL A N 1
ATOM 1291 C CA . VAL A 1 165 ? 19.642 -4.602 -29.253 1.00 92.25 165 VAL A CA 1
ATOM 1292 C C . VAL A 1 165 ? 20.307 -5.575 -30.227 1.00 92.25 165 VAL A C 1
ATOM 1294 O O . VAL A 1 165 ? 21.022 -5.128 -31.124 1.00 92.25 165 VAL A O 1
ATOM 1297 N N . PRO A 1 166 ? 20.149 -6.898 -30.053 1.00 90.88 166 PRO A N 1
ATOM 1298 C CA . PRO A 1 166 ? 20.700 -7.881 -30.977 1.00 90.88 166 PRO A CA 1
ATOM 1299 C C . PRO A 1 166 ? 19.845 -7.985 -32.249 1.00 90.88 166 PRO A C 1
ATOM 1301 O O . PRO A 1 166 ? 18.722 -7.496 -32.298 1.00 90.88 166 PRO A O 1
ATOM 1304 N N . GLU A 1 167 ? 20.342 -8.700 -33.260 1.00 88.12 167 GLU A N 1
ATOM 1305 C CA . GLU A 1 167 ? 19.638 -8.894 -34.539 1.00 88.12 167 GLU A CA 1
ATOM 1306 C C . GLU A 1 167 ? 18.212 -9.445 -34.373 1.00 88.12 167 GLU A C 1
ATOM 1308 O O . GLU A 1 167 ? 17.283 -8.975 -35.022 1.00 88.12 167 GLU A O 1
ATOM 1313 N N . GLY A 1 168 ? 18.021 -10.377 -33.434 1.00 85.94 168 GLY A N 1
ATOM 1314 C CA . GLY A 1 168 ? 16.710 -10.942 -33.101 1.00 85.94 168 GLY A CA 1
ATOM 1315 C C . GLY A 1 168 ? 15.805 -10.047 -32.241 1.00 85.94 168 GLY A C 1
ATOM 1316 O O . GLY A 1 168 ? 14.756 -10.511 -31.805 1.00 85.94 168 GLY A O 1
ATOM 1317 N N . GLY A 1 169 ? 16.204 -8.806 -31.957 1.00 91.56 169 GLY A N 1
ATOM 1318 C CA . GLY A 1 169 ? 15.447 -7.859 -31.142 1.00 91.56 169 GLY A CA 1
ATOM 1319 C C . GLY A 1 169 ? 15.582 -8.058 -29.627 1.00 91.56 169 GLY A C 1
ATOM 1320 O O . GLY A 1 169 ? 16.216 -8.998 -29.126 1.00 91.56 169 GLY A O 1
ATOM 1321 N N . LEU A 1 170 ? 14.985 -7.134 -28.878 1.00 93.31 170 LEU A N 1
ATOM 1322 C CA . LEU A 1 170 ? 15.021 -7.069 -27.420 1.00 93.31 170 LEU A CA 1
ATOM 1323 C C . LEU A 1 170 ? 13.695 -6.535 -26.875 1.00 93.31 170 LEU A C 1
ATOM 1325 O O . LEU A 1 170 ? 13.267 -5.441 -27.236 1.00 93.31 170 LEU A O 1
ATOM 1329 N N . ASP A 1 171 ? 13.100 -7.247 -25.922 1.00 93.62 171 ASP A N 1
ATOM 1330 C CA . ASP A 1 171 ? 12.077 -6.660 -25.061 1.00 93.62 171 ASP A CA 1
ATOM 1331 C C . ASP A 1 171 ? 12.703 -6.080 -23.806 1.00 93.62 171 ASP A C 1
ATOM 1333 O O . ASP A 1 171 ? 13.611 -6.674 -23.218 1.00 93.62 171 ASP A O 1
ATOM 1337 N N . ILE A 1 172 ? 12.172 -4.947 -23.360 1.00 94.06 172 ILE A N 1
ATOM 1338 C CA . ILE A 1 172 ? 12.631 -4.233 -22.172 1.00 94.06 172 ILE A CA 1
ATOM 1339 C C . ILE A 1 172 ? 11.401 -3.859 -21.350 1.00 94.06 172 ILE A C 1
ATOM 1341 O O . ILE A 1 172 ? 10.474 -3.232 -21.855 1.00 94.06 172 ILE A O 1
ATOM 1345 N N . ALA A 1 173 ? 11.388 -4.231 -20.073 1.00 94.19 173 ALA A N 1
ATOM 1346 C CA . ALA A 1 173 ? 10.304 -3.926 -19.149 1.00 94.19 173 ALA A CA 1
ATOM 1347 C C . ALA A 1 173 ? 10.850 -3.285 -17.874 1.00 94.19 173 ALA A C 1
ATOM 1349 O O . ALA A 1 173 ? 11.704 -3.857 -17.192 1.00 94.19 173 ALA A O 1
ATOM 1350 N N . LEU A 1 174 ? 10.325 -2.109 -17.537 1.00 94.50 174 LEU A N 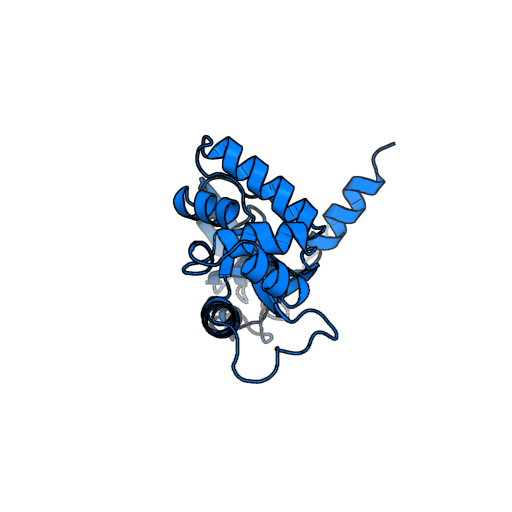1
ATOM 1351 C CA . LEU A 1 174 ? 10.635 -1.371 -16.319 1.00 94.50 174 LEU A CA 1
ATOM 1352 C C . LEU A 1 174 ? 9.564 -1.646 -15.262 1.00 94.50 174 LEU A C 1
ATOM 1354 O O . LEU A 1 174 ? 8.383 -1.349 -15.457 1.00 94.50 174 LEU A O 1
ATOM 1358 N N . TRP A 1 175 ? 9.992 -2.167 -14.119 1.00 94.31 175 TRP A N 1
ATOM 1359 C CA . TRP A 1 175 ? 9.133 -2.545 -13.004 1.00 94.31 175 TRP A CA 1
ATOM 1360 C C . TRP A 1 175 ? 9.476 -1.752 -11.754 1.00 94.31 175 TRP A C 1
ATOM 1362 O O . TRP A 1 175 ? 10.648 -1.567 -11.432 1.00 94.31 175 TRP A O 1
ATOM 1372 N N . GLN A 1 176 ? 8.456 -1.365 -10.999 1.00 93.44 176 GLN A N 1
ATOM 1373 C CA . GLN A 1 176 ? 8.598 -0.744 -9.688 1.00 93.44 176 GLN A CA 1
ATOM 1374 C C . GLN A 1 176 ? 7.963 -1.622 -8.620 1.00 93.44 176 GLN A C 1
ATOM 1376 O O . GLN A 1 176 ? 6.856 -2.134 -8.796 1.00 93.44 176 GLN A O 1
ATOM 1381 N N . LEU A 1 177 ? 8.660 -1.790 -7.502 1.00 92.44 177 LEU A N 1
ATOM 1382 C CA . LEU A 1 177 ? 8.099 -2.447 -6.335 1.00 92.44 177 LEU A CA 1
ATOM 1383 C C . LEU A 1 177 ? 7.196 -1.456 -5.596 1.00 92.44 177 LEU A C 1
ATOM 1385 O O . LEU A 1 177 ? 7.607 -0.341 -5.269 1.00 92.44 177 LEU A O 1
ATOM 1389 N N . GLU A 1 178 ? 5.977 -1.871 -5.294 1.00 93.25 178 GLU A N 1
ATOM 1390 C CA . GLU A 1 178 ? 5.028 -1.117 -4.483 1.00 93.25 178 GLU A CA 1
ATOM 1391 C C . GLU A 1 178 ? 4.742 -1.875 -3.185 1.00 93.25 178 GLU A C 1
ATOM 1393 O O . GLU A 1 178 ? 4.582 -3.100 -3.184 1.00 93.25 178 GLU A O 1
ATOM 1398 N N . SER A 1 179 ? 4.650 -1.138 -2.080 1.00 93.50 179 SER A N 1
ATOM 1399 C CA . SER A 1 179 ? 4.174 -1.658 -0.797 1.00 93.50 179 SER A CA 1
ATOM 1400 C C . SER A 1 179 ? 2.695 -1.316 -0.644 1.00 93.50 179 SER A C 1
ATOM 1402 O O . SER A 1 179 ? 2.320 -0.150 -0.645 1.00 93.50 179 SER A O 1
ATOM 1404 N N . GLN A 1 180 ? 1.840 -2.320 -0.520 1.00 94.12 180 GLN A N 1
ATOM 1405 C CA . GLN A 1 180 ? 0.413 -2.170 -0.260 1.00 94.12 180 GLN A CA 1
ATOM 1406 C C . GLN A 1 180 ? 0.129 -2.434 1.213 1.00 94.12 180 GLN A C 1
ATOM 1408 O O . GLN A 1 180 ? 0.337 -3.541 1.720 1.00 94.12 180 GLN A O 1
ATOM 1413 N N . LEU A 1 181 ? -0.357 -1.407 1.899 1.00 95.06 181 LEU A N 1
ATOM 1414 C CA . LEU A 1 181 ? -0.709 -1.458 3.308 1.00 95.06 181 LEU A CA 1
ATOM 1415 C C . LEU A 1 181 ? -2.216 -1.606 3.431 1.00 95.06 181 LEU A C 1
ATOM 1417 O O . LEU A 1 181 ? -2.987 -0.779 2.945 1.00 95.06 181 LEU A O 1
ATOM 1421 N N . VAL A 1 182 ? -2.629 -2.699 4.057 1.00 93.69 182 VAL A N 1
ATOM 1422 C CA . VAL A 1 182 ? -4.027 -3.103 4.148 1.00 93.69 182 VAL A CA 1
ATOM 1423 C C . VAL A 1 182 ? -4.492 -2.949 5.585 1.00 93.69 182 VAL A C 1
ATOM 1425 O O . VAL A 1 182 ? -3.837 -3.439 6.504 1.00 93.69 182 VAL A O 1
ATOM 1428 N N . ARG A 1 183 ? -5.651 -2.324 5.785 1.00 93.94 183 ARG A N 1
ATOM 1429 C CA . ARG A 1 183 ? -6.371 -2.340 7.061 1.00 93.94 183 ARG A CA 1
ATOM 1430 C C . ARG A 1 183 ? -7.806 -2.783 6.830 1.00 93.94 183 ARG A C 1
ATOM 1432 O O . ARG A 1 183 ? -8.560 -2.119 6.118 1.00 93.94 183 ARG A O 1
ATOM 1439 N N . ARG A 1 184 ? -8.198 -3.865 7.499 1.00 93.12 184 ARG A N 1
ATOM 1440 C CA . ARG A 1 184 ? -9.549 -4.424 7.427 1.00 93.12 184 ARG A CA 1
ATOM 1441 C C . ARG A 1 184 ? -10.099 -4.697 8.818 1.00 93.12 184 ARG A C 1
ATOM 1443 O O . ARG A 1 184 ? -9.379 -5.213 9.663 1.00 93.12 184 ARG A O 1
ATOM 1450 N N . LEU A 1 185 ? -11.369 -4.373 9.037 1.00 94.19 185 LEU A N 1
ATOM 1451 C CA . LEU A 1 185 ? -12.091 -4.753 10.248 1.00 94.19 185 LEU A CA 1
ATOM 1452 C C . LEU A 1 185 ? -12.636 -6.182 10.103 1.00 94.19 185 LEU A C 1
ATOM 1454 O O . LEU A 1 185 ? -13.292 -6.507 9.110 1.00 94.19 185 LEU A O 1
ATOM 1458 N N . GLU A 1 186 ? -12.349 -7.039 11.075 1.00 93.31 186 GLU A N 1
ATOM 1459 C CA . GLU A 1 186 ? -12.732 -8.452 11.105 1.00 93.31 186 GLU A CA 1
ATOM 1460 C C . GLU A 1 186 ? -13.251 -8.837 12.501 1.00 93.31 186 GLU A C 1
ATOM 1462 O O . GLU A 1 186 ? -13.033 -8.120 13.479 1.00 93.31 186 GLU A O 1
ATOM 1467 N N . LEU A 1 187 ? -13.944 -9.974 12.598 1.00 93.06 187 LEU A N 1
ATOM 1468 C CA . LEU A 1 187 ? -14.259 -10.586 13.890 1.00 93.06 187 LEU A CA 1
ATOM 1469 C C . LEU A 1 187 ? -12.990 -11.199 14.482 1.00 93.06 187 LEU A C 1
ATOM 1471 O O . LEU A 1 187 ? -12.165 -11.762 13.757 1.00 93.06 187 LEU A O 1
ATOM 1475 N N . ARG A 1 188 ? -12.838 -11.120 15.803 1.00 93.31 188 ARG A N 1
ATOM 1476 C CA . ARG A 1 188 ? -11.804 -11.882 16.505 1.00 93.31 188 ARG A CA 1
ATOM 1477 C C . ARG A 1 188 ? -12.059 -13.376 16.345 1.00 93.31 188 ARG A C 1
ATOM 1479 O O . ARG A 1 188 ? -13.199 -13.827 16.255 1.00 93.31 188 ARG A O 1
ATOM 1486 N N . ALA A 1 189 ? -10.979 -14.151 16.336 1.00 88.56 189 ALA A N 1
ATOM 1487 C CA . ALA A 1 189 ? -11.075 -15.603 16.297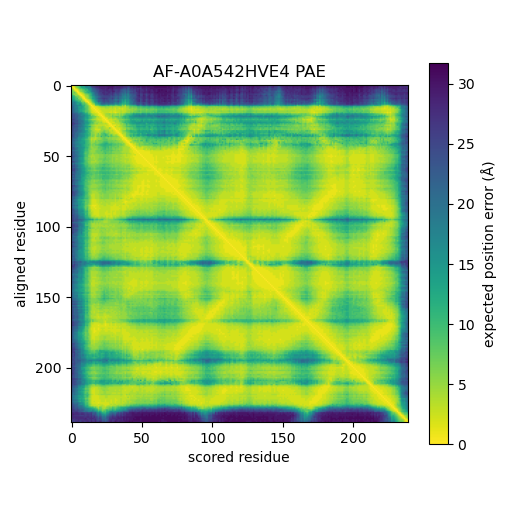 1.00 88.56 189 ALA A CA 1
ATOM 1488 C C . ALA A 1 189 ? -11.891 -16.113 17.497 1.00 88.56 189 ALA A C 1
ATOM 1490 O O . ALA A 1 189 ? -11.597 -15.761 18.637 1.00 88.56 189 ALA A O 1
ATOM 1491 N N . GLY A 1 190 ? -12.920 -16.918 17.223 1.00 88.56 190 GLY A N 1
ATOM 1492 C CA . GLY A 1 190 ? -13.818 -17.466 18.243 1.00 88.56 190 GLY A CA 1
ATOM 1493 C C . GLY A 1 190 ? -14.871 -16.491 18.779 1.00 88.56 190 GLY A C 1
ATOM 1494 O O . GLY A 1 190 ? -15.720 -16.912 19.559 1.00 88.56 190 GLY A O 1
ATOM 1495 N N . ALA A 1 191 ? -14.863 -15.221 18.362 1.00 89.19 191 ALA A N 1
ATOM 1496 C CA . ALA A 1 191 ? -15.905 -14.283 18.748 1.00 89.19 191 ALA A CA 1
ATOM 1497 C C . ALA A 1 191 ? -17.161 -14.493 17.893 1.00 89.19 191 ALA A C 1
ATOM 1499 O O . ALA A 1 191 ? -17.090 -14.614 16.667 1.00 89.19 191 ALA A O 1
ATOM 1500 N N . ALA A 1 192 ? -18.314 -14.510 18.555 1.00 86.19 192 ALA A N 1
ATOM 1501 C CA . ALA A 1 192 ? -19.616 -14.496 17.910 1.00 86.19 192 ALA A CA 1
ATOM 1502 C C . ALA A 1 192 ? -20.197 -13.081 17.947 1.00 86.19 192 ALA A C 1
ATOM 1504 O O . ALA A 1 192 ? -19.895 -12.289 18.844 1.00 86.19 192 ALA A O 1
ATOM 1505 N N . LEU A 1 193 ? -21.043 -12.768 16.968 1.00 86.75 193 LEU A N 1
ATOM 1506 C CA . LEU A 1 193 ? -21.859 -11.565 17.049 1.00 86.75 193 LEU A CA 1
ATOM 1507 C C . LEU A 1 193 ? -22.874 -11.721 18.195 1.00 86.75 193 LEU A C 1
ATOM 1509 O O . LEU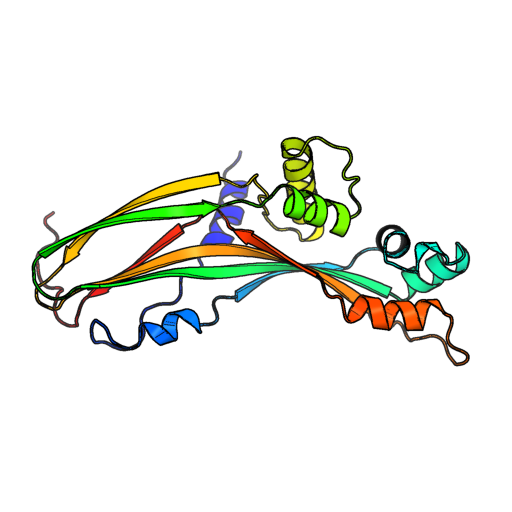 A 1 193 ? -23.355 -12.833 18.428 1.00 86.75 193 LEU A O 1
ATOM 1513 N N . PRO A 1 194 ? -23.178 -10.637 18.927 1.00 85.56 194 PRO A N 1
ATOM 1514 C CA . PRO A 1 194 ? -24.187 -10.664 19.979 1.00 85.56 194 PRO A CA 1
ATOM 1515 C C . PRO A 1 194 ? -25.560 -11.080 19.417 1.00 85.56 194 PRO A C 1
ATOM 1517 O O . PRO A 1 194 ? -25.848 -10.781 18.253 1.00 85.56 194 PRO A O 1
ATOM 1520 N N . PRO A 1 195 ? -26.392 -11.766 20.224 1.00 82.81 195 PRO A N 1
ATOM 1521 C CA . PRO A 1 195 ? -27.726 -12.191 19.813 1.00 82.81 195 PRO A CA 1
ATOM 1522 C C . PRO A 1 195 ? -28.655 -10.992 19.608 1.00 82.81 195 PRO A C 1
ATOM 1524 O O . PRO A 1 195 ? -28.388 -9.894 20.099 1.00 82.81 195 PRO A O 1
ATOM 1527 N N . ASP A 1 196 ? -29.765 -11.222 18.910 1.00 78.75 196 ASP A N 1
ATOM 1528 C CA . ASP A 1 196 ? -30.768 -10.188 18.680 1.00 78.75 196 ASP A CA 1
ATOM 1529 C C . ASP A 1 196 ? -31.451 -9.721 19.982 1.00 78.75 196 ASP A C 1
ATOM 1531 O O . ASP A 1 196 ? -31.743 -10.546 20.854 1.00 78.75 196 ASP A O 1
ATOM 1535 N N . PRO A 1 197 ? -31.755 -8.414 20.113 1.00 82.19 197 PRO A N 1
ATOM 1536 C CA . PRO A 1 197 ? -31.509 -7.355 19.128 1.00 82.19 197 PRO A CA 1
ATOM 1537 C C . PRO A 1 197 ? -30.026 -6.949 19.036 1.00 82.19 197 PRO A C 1
ATOM 1539 O O . PRO A 1 197 ? -29.381 -6.670 20.051 1.00 82.19 197 PRO A O 1
ATOM 1542 N N . MET A 1 198 ? -29.492 -6.872 17.808 1.00 88.56 198 MET A N 1
ATOM 1543 C CA . MET A 1 198 ? -28.092 -6.499 17.588 1.00 88.56 198 MET A CA 1
ATOM 1544 C C . MET A 1 198 ? -27.797 -5.072 18.086 1.00 88.56 198 MET A C 1
ATOM 1546 O O . MET A 1 198 ? -28.522 -4.130 17.759 1.00 88.56 198 MET A O 1
ATOM 1550 N N . PRO A 1 199 ? -26.693 -4.853 18.821 1.00 90.00 199 PRO A N 1
ATOM 1551 C CA . PRO A 1 199 ? -26.242 -3.512 19.162 1.00 90.00 199 PRO A CA 1
ATOM 1552 C C . PRO A 1 199 ? -25.871 -2.702 17.913 1.00 90.00 199 PRO A C 1
ATOM 1554 O O . PRO A 1 199 ? -25.264 -3.230 16.981 1.00 90.00 199 PRO A O 1
ATOM 1557 N N . ARG A 1 200 ? -26.094 -1.381 17.962 1.00 90.69 200 ARG A N 1
ATOM 1558 C CA . ARG A 1 200 ? -25.763 -0.419 16.887 1.00 90.69 200 ARG A CA 1
ATOM 1559 C C . ARG A 1 200 ? -24.345 -0.575 16.317 1.00 90.69 200 ARG A C 1
ATOM 1561 O O . ARG A 1 200 ? -24.131 -0.391 15.123 1.00 90.69 200 ARG A O 1
ATOM 1568 N N . TRP A 1 201 ? -23.363 -0.930 17.151 1.00 93.44 201 TRP A N 1
ATOM 1569 C CA . TRP A 1 201 ? -21.977 -1.094 16.699 1.00 93.44 201 TRP A CA 1
ATOM 1570 C C . TRP A 1 201 ? -21.808 -2.216 15.665 1.00 93.44 201 TRP A C 1
ATOM 1572 O O . TRP A 1 201 ? -20.868 -2.162 14.873 1.00 93.44 201 TRP A O 1
ATOM 1582 N N . VAL A 1 202 ? -22.703 -3.210 15.631 1.00 91.81 202 VAL A N 1
ATOM 1583 C CA . VAL A 1 202 ? -22.638 -4.310 14.663 1.00 91.81 202 VAL A CA 1
ATOM 1584 C C . VAL A 1 202 ? -22.945 -3.816 13.249 1.00 91.81 202 VAL A C 1
ATOM 1586 O O . VAL A 1 202 ? -22.199 -4.122 12.318 1.00 91.81 202 VAL A O 1
ATOM 1589 N N . GLU A 1 203 ? -23.978 -2.990 13.083 1.00 89.31 203 GLU A N 1
ATOM 1590 C CA . GLU A 1 203 ? -24.328 -2.375 11.794 1.00 89.31 203 GLU A CA 1
ATOM 1591 C C . GLU A 1 203 ? -23.198 -1.469 11.281 1.00 89.31 203 GLU A C 1
ATOM 1593 O O . GLU A 1 203 ? -22.796 -1.522 10.110 1.00 89.31 203 GLU A O 1
ATOM 1598 N N . LEU A 1 204 ? -22.611 -0.686 12.191 1.00 91.88 204 LEU A N 1
ATOM 1599 C CA . LEU A 1 204 ? -21.444 0.142 11.895 1.00 91.88 204 LEU A CA 1
ATOM 1600 C C . LEU A 1 204 ? -20.239 -0.717 11.487 1.00 91.88 204 LEU A C 1
ATOM 1602 O O . LEU A 1 204 ? -19.527 -0.367 10.545 1.00 91.88 204 LEU A O 1
ATOM 1606 N N . ALA A 1 205 ? -20.025 -1.867 12.132 1.00 89.62 205 ALA A N 1
ATOM 1607 C CA . ALA A 1 205 ? -18.935 -2.783 11.806 1.00 89.62 205 ALA A CA 1
ATOM 1608 C C . ALA A 1 205 ? -19.083 -3.396 10.408 1.00 89.62 205 ALA A C 1
ATOM 1610 O O . ALA A 1 205 ? -18.087 -3.522 9.692 1.00 89.62 205 ALA A O 1
ATOM 1611 N N . VAL A 1 206 ? -20.304 -3.736 9.985 1.00 87.38 206 VAL A N 1
ATOM 1612 C CA . VAL A 1 206 ? -20.581 -4.208 8.616 1.00 87.38 206 VAL A CA 1
ATOM 1613 C C . VAL A 1 206 ? -20.221 -3.122 7.601 1.00 87.38 206 VAL A C 1
ATOM 1615 O O . VAL A 1 206 ? -19.486 -3.387 6.644 1.00 87.38 206 VAL A O 1
ATOM 1618 N N . THR A 1 207 ? -20.645 -1.885 7.859 1.00 85.31 207 THR A N 1
ATOM 1619 C CA . THR A 1 207 ? -20.338 -0.730 7.003 1.00 85.31 207 THR A CA 1
ATOM 1620 C C . THR A 1 207 ? -18.833 -0.452 6.942 1.00 85.31 207 THR A C 1
ATOM 1622 O O . THR A 1 207 ? -18.267 -0.273 5.863 1.00 85.31 207 THR A O 1
ATOM 1625 N N . ALA A 1 208 ? -18.147 -0.466 8.086 1.00 83.19 208 ALA A N 1
ATOM 1626 C CA . ALA A 1 208 ? -16.704 -0.252 8.170 1.00 83.19 208 ALA A CA 1
ATOM 1627 C C . ALA A 1 208 ? -15.904 -1.385 7.504 1.00 83.19 208 ALA A C 1
ATOM 1629 O O . ALA A 1 208 ? -14.903 -1.128 6.836 1.00 83.19 208 ALA A O 1
ATOM 1630 N N . ARG A 1 209 ? -16.355 -2.641 7.613 1.00 80.81 209 ARG A N 1
ATOM 1631 C CA . ARG A 1 209 ? -15.723 -3.800 6.961 1.00 80.81 209 ARG A CA 1
ATOM 1632 C C . ARG A 1 209 ? -15.789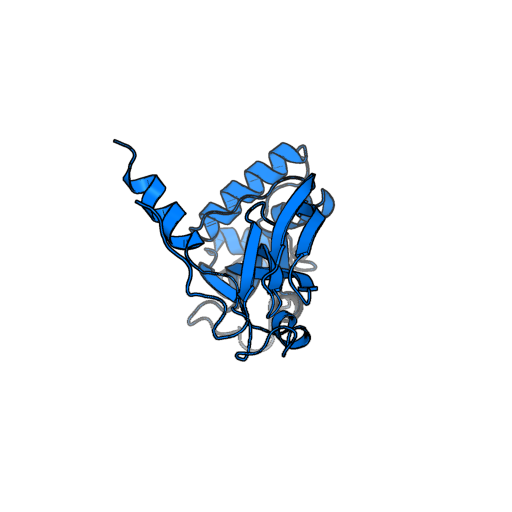 -3.723 5.439 1.00 80.81 209 ARG A C 1
ATOM 1634 O O . ARG A 1 209 ? -14.839 -4.152 4.781 1.00 80.81 209 ARG A O 1
ATOM 1641 N N . ALA A 1 210 ? -16.873 -3.181 4.885 1.00 72.44 210 ALA A N 1
ATOM 1642 C CA . ALA A 1 210 ? -16.976 -2.920 3.451 1.00 72.44 210 ALA A CA 1
ATOM 1643 C C . ALA A 1 210 ? -15.935 -1.885 2.979 1.00 72.44 210 ALA A C 1
ATOM 1645 O O . ALA A 1 210 ? -15.465 -1.953 1.847 1.00 72.44 210 ALA A O 1
ATOM 1646 N N . ARG A 1 211 ? -15.499 -0.982 3.866 1.00 75.12 211 ARG A N 1
ATOM 1647 C CA . ARG A 1 211 ? -14.493 0.063 3.608 1.00 75.12 211 ARG A CA 1
ATOM 1648 C C . ARG A 1 211 ? -13.068 -0.394 3.931 1.00 75.12 211 ARG A C 1
ATOM 1650 O O . ARG A 1 211 ? -12.306 0.326 4.579 1.00 75.12 211 ARG A O 1
ATOM 1657 N N . SER A 1 212 ? -12.699 -1.601 3.498 1.00 78.38 212 SER A N 1
ATOM 1658 C CA . SER A 1 212 ? -11.309 -2.060 3.596 1.00 78.38 212 SER A CA 1
ATOM 1659 C C . SER A 1 212 ? -10.385 -1.025 2.953 1.00 78.38 212 SER A C 1
ATOM 1661 O O . SER A 1 212 ? -10.580 -0.666 1.794 1.00 78.38 212 SER A O 1
ATOM 1663 N N . ARG A 1 213 ? -9.377 -0.552 3.689 1.00 86.56 213 ARG A N 1
ATOM 1664 C CA . ARG A 1 213 ? -8.425 0.437 3.171 1.00 86.56 213 ARG A CA 1
ATOM 1665 C C . ARG A 1 213 ? -7.200 -0.277 2.632 1.00 86.56 213 ARG A C 1
ATOM 1667 O O . ARG A 1 213 ? -6.602 -1.086 3.345 1.00 86.56 213 ARG A O 1
ATOM 1674 N N . VAL A 1 214 ? -6.847 0.014 1.386 1.00 91.81 214 VAL A N 1
ATOM 1675 C CA . VAL A 1 214 ? -5.609 -0.442 0.751 1.00 91.81 214 VAL A CA 1
ATOM 1676 C C . VAL A 1 214 ? -4.884 0.795 0.255 1.00 91.81 214 VAL A C 1
ATOM 1678 O O . VAL A 1 214 ? -5.316 1.416 -0.710 1.00 91.81 214 VAL A O 1
ATOM 1681 N N . ILE A 1 215 ? -3.790 1.146 0.922 1.00 94.00 215 ILE A N 1
ATOM 1682 C CA . ILE A 1 215 ? -2.982 2.310 0.566 1.00 94.00 215 ILE A CA 1
ATOM 1683 C C . ILE A 1 215 ? -1.698 1.808 -0.085 1.00 94.00 215 ILE A C 1
ATOM 1685 O O . ILE A 1 215 ? -1.007 0.951 0.468 1.00 94.00 215 ILE A O 1
ATOM 1689 N N . THR A 1 216 ? -1.397 2.308 -1.281 1.00 94.31 216 THR A N 1
ATOM 1690 C CA . THR A 1 216 ? -0.224 1.889 -2.056 1.00 94.31 216 THR A CA 1
ATOM 1691 C C . THR A 1 216 ? 0.895 2.912 -1.899 1.00 94.31 216 THR A C 1
ATOM 1693 O O . THR A 1 216 ? 0.672 4.105 -2.068 1.00 94.31 216 THR A O 1
ATOM 1696 N N . VAL A 1 217 ? 2.099 2.432 -1.600 1.00 94.56 217 VAL A N 1
ATOM 1697 C CA . VAL A 1 217 ? 3.323 3.220 -1.443 1.00 94.56 217 VAL A CA 1
ATOM 1698 C C . VAL A 1 217 ? 4.321 2.786 -2.524 1.00 94.56 217 VAL A C 1
ATOM 1700 O O . VAL A 1 217 ? 4.952 1.728 -2.390 1.00 94.56 217 VAL A O 1
ATOM 1703 N N . PRO A 1 218 ? 4.458 3.563 -3.612 1.00 93.69 218 PRO A N 1
ATOM 1704 C CA . PRO A 1 218 ? 5.512 3.383 -4.604 1.00 93.69 218 PRO A CA 1
ATOM 1705 C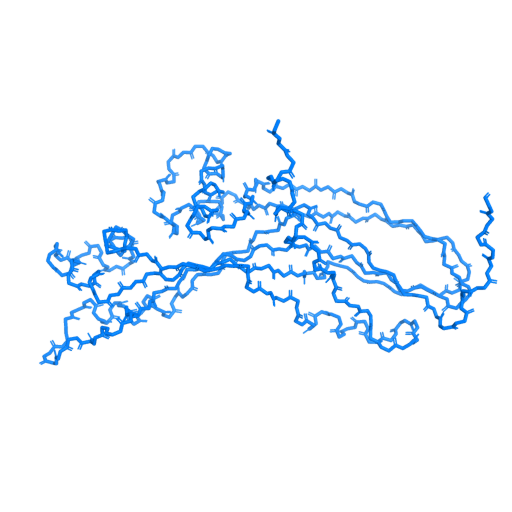 C . PRO A 1 218 ? 6.899 3.481 -3.964 1.00 93.69 218 PRO A C 1
ATOM 1707 O O . PRO A 1 218 ? 7.240 4.487 -3.341 1.00 93.69 218 PRO A O 1
ATOM 1710 N N . THR A 1 219 ? 7.715 2.437 -4.102 1.00 91.75 219 THR A N 1
ATOM 1711 C CA . THR A 1 219 ? 9.075 2.442 -3.545 1.00 91.75 219 THR A CA 1
ATOM 1712 C C . THR A 1 219 ? 10.090 2.931 -4.576 1.00 91.75 219 THR A C 1
ATOM 1714 O O . THR A 1 219 ? 9.819 2.985 -5.776 1.00 91.75 219 THR A O 1
ATOM 1717 N N . ASN A 1 220 ? 11.298 3.240 -4.115 1.00 89.69 220 ASN A N 1
ATOM 1718 C CA . ASN A 1 220 ? 12.444 3.525 -4.978 1.00 89.69 220 ASN A CA 1
ATOM 1719 C C . ASN A 1 220 ? 13.104 2.266 -5.567 1.00 89.69 220 ASN A C 1
ATOM 1721 O O . ASN A 1 220 ? 14.088 2.373 -6.296 1.00 89.69 220 ASN A O 1
ATOM 1725 N N . VAL A 1 221 ? 12.587 1.071 -5.266 1.00 90.88 221 VAL A N 1
ATOM 1726 C CA . VAL A 1 221 ? 13.119 -0.179 -5.803 1.00 90.88 221 VAL A CA 1
ATOM 1727 C C . VAL A 1 221 ? 12.543 -0.403 -7.196 1.00 90.88 221 VAL A C 1
ATOM 1729 O O . VAL A 1 221 ? 11.371 -0.744 -7.363 1.00 90.88 221 VAL A O 1
ATOM 1732 N N . VAL A 1 222 ? 13.399 -0.232 -8.199 1.00 91.81 222 VAL A N 1
ATOM 1733 C CA . VAL A 1 222 ? 13.072 -0.391 -9.616 1.00 91.81 222 VAL A CA 1
ATOM 1734 C C . VAL A 1 222 ? 13.971 -1.457 -10.228 1.00 91.81 222 VAL A C 1
ATOM 1736 O O . VAL A 1 222 ? 15.156 -1.547 -9.903 1.00 91.81 222 VAL A O 1
ATOM 1739 N N . ARG A 1 223 ? 13.413 -2.280 -11.115 1.00 92.69 223 ARG A N 1
ATOM 1740 C CA . ARG A 1 223 ? 14.149 -3.306 -11.859 1.00 92.69 223 ARG A CA 1
ATOM 1741 C C . ARG A 1 223 ? 13.800 -3.243 -13.332 1.00 92.69 223 ARG A C 1
ATOM 1743 O O . ARG A 1 223 ? 12.650 -3.016 -13.693 1.00 92.69 223 ARG A O 1
ATOM 1750 N N . VAL A 1 224 ? 14.803 -3.489 -14.164 1.00 92.75 224 VAL A N 1
ATOM 1751 C CA . VAL A 1 224 ? 14.610 -3.695 -15.595 1.00 92.75 224 VAL A CA 1
ATOM 1752 C C . VAL A 1 224 ? 14.775 -5.177 -15.869 1.00 92.75 224 VAL A C 1
ATOM 1754 O O . VAL A 1 224 ? 15.757 -5.773 -15.428 1.00 92.75 224 VAL A O 1
ATOM 1757 N N . LEU A 1 225 ? 13.814 -5.763 -16.570 1.00 92.75 225 LEU A N 1
ATOM 1758 C CA . LEU A 1 225 ? 13.955 -7.089 -17.151 1.00 92.75 225 LEU A CA 1
ATOM 1759 C C . LEU A 1 225 ? 14.060 -6.950 -18.658 1.00 92.75 225 LEU A C 1
ATOM 1761 O O . LEU A 1 225 ? 13.346 -6.145 -19.256 1.00 92.75 225 LEU A O 1
ATOM 1765 N N . THR A 1 226 ? 14.917 -7.767 -19.258 1.00 92.69 226 THR A N 1
ATOM 1766 C CA . THR A 1 226 ? 15.043 -7.859 -20.707 1.00 92.69 226 THR A CA 1
ATOM 1767 C C . THR A 1 226 ? 14.839 -9.291 -21.185 1.00 92.69 226 THR A C 1
ATOM 1769 O O . THR A 1 226 ? 15.115 -10.246 -20.456 1.00 92.69 226 THR A O 1
ATOM 1772 N N . ARG A 1 227 ? 14.338 -9.448 -22.411 1.00 91.06 227 ARG A N 1
ATOM 1773 C CA . ARG A 1 227 ? 14.270 -10.734 -23.118 1.00 91.06 227 ARG A CA 1
ATOM 1774 C C . ARG A 1 227 ? 14.862 -10.561 -24.506 1.00 91.06 227 ARG A C 1
ATOM 1776 O O . ARG A 1 227 ? 14.443 -9.677 -25.243 1.00 91.06 227 ARG A O 1
ATOM 1783 N N . LYS A 1 228 ? 15.800 -11.435 -24.860 1.00 88.94 228 LYS A N 1
ATOM 1784 C CA . LYS A 1 228 ? 16.330 -11.575 -26.221 1.00 88.94 228 LYS A CA 1
ATOM 1785 C C . LYS A 1 228 ? 15.599 -12.704 -26.942 1.00 88.94 228 LYS A C 1
ATOM 1787 O O . LYS A 1 228 ? 15.084 -13.607 -26.283 1.00 88.94 228 LYS A O 1
ATOM 1792 N N . ALA A 1 229 ? 15.610 -12.686 -28.271 1.00 77.88 229 ALA A N 1
ATOM 1793 C CA . ALA A 1 229 ? 15.125 -13.818 -29.051 1.00 77.88 229 ALA A CA 1
ATOM 1794 C C . ALA A 1 229 ? 15.965 -15.092 -28.801 1.00 77.88 229 ALA A C 1
ATOM 1796 O O . ALA A 1 229 ? 17.159 -14.997 -28.478 1.00 77.88 229 ALA A O 1
ATOM 1797 N N . PRO A 1 230 ? 15.377 -16.291 -28.966 1.00 69.12 230 PRO A N 1
ATOM 1798 C CA . PRO A 1 230 ? 16.088 -17.554 -28.812 1.00 69.12 230 PRO A CA 1
ATOM 1799 C C . PRO A 1 230 ? 17.234 -17.630 -29.829 1.00 69.12 230 PRO A C 1
ATOM 1801 O O . PRO A 1 230 ? 17.050 -17.304 -30.997 1.00 69.12 230 PRO A O 1
ATOM 1804 N N . GLY A 1 231 ? 18.429 -18.030 -29.387 1.00 63.62 231 GLY A N 1
ATOM 1805 C CA . GLY A 1 231 ? 19.620 -18.116 -30.246 1.00 63.62 231 GLY A CA 1
ATOM 1806 C C . GLY A 1 231 ? 20.494 -16.854 -30.297 1.00 63.62 231 GLY A C 1
ATOM 1807 O O . GLY A 1 231 ? 21.623 -16.930 -30.769 1.00 63.62 231 GLY A O 1
ATOM 1808 N N . ALA A 1 232 ? 20.066 -15.726 -29.718 1.00 59.12 232 ALA A N 1
ATOM 1809 C CA . ALA A 1 232 ? 20.856 -14.485 -29.639 1.00 59.12 232 ALA A CA 1
ATOM 1810 C C . ALA A 1 232 ? 21.956 -14.493 -28.542 1.00 59.12 232 ALA A C 1
ATOM 1812 O O . ALA A 1 232 ? 22.348 -13.443 -28.026 1.00 59.12 232 ALA A O 1
ATOM 1813 N N . GLY A 1 233 ? 22.434 -15.677 -28.142 1.00 50.44 233 GLY A N 1
ATOM 1814 C CA . GLY A 1 233 ? 23.385 -15.883 -27.047 1.00 50.44 233 GLY A CA 1
ATOM 1815 C C . GLY A 1 233 ? 24.445 -16.922 -27.397 1.00 50.44 233 GLY A C 1
ATOM 1816 O O . GLY A 1 233 ? 24.336 -18.077 -27.005 1.00 50.44 233 GLY A O 1
ATOM 1817 N N . GLY A 1 234 ? 25.477 -16.493 -28.121 1.00 42.75 234 GLY A N 1
ATOM 1818 C CA . GLY A 1 234 ? 26.638 -17.308 -28.476 1.00 42.75 234 GLY A CA 1
ATOM 1819 C C . GLY A 1 234 ? 27.815 -16.428 -28.885 1.00 42.75 234 GLY A C 1
ATOM 1820 O O . GLY A 1 234 ? 28.203 -16.416 -30.044 1.00 42.75 234 GLY A O 1
ATOM 1821 N N . GLY A 1 235 ? 28.350 -15.645 -27.946 1.00 38.28 235 GLY A N 1
ATOM 1822 C CA . GLY A 1 235 ? 29.483 -14.755 -28.199 1.00 38.28 235 GLY A CA 1
ATOM 1823 C C . GLY A 1 235 ? 30.235 -14.419 -26.915 1.00 38.28 235 GLY A C 1
ATOM 1824 O O . GLY A 1 235 ? 29.860 -13.492 -26.214 1.00 38.28 235 GLY A O 1
ATOM 1825 N N . ALA A 1 236 ? 31.245 -15.243 -26.621 1.00 37.06 236 ALA A N 1
ATOM 1826 C CA . ALA A 1 236 ? 32.388 -15.047 -25.723 1.00 37.06 236 ALA A CA 1
ATOM 1827 C C . ALA A 1 236 ? 32.208 -14.175 -24.458 1.00 37.06 236 ALA A C 1
ATOM 1829 O O . ALA A 1 236 ? 32.341 -12.954 -24.490 1.00 37.06 236 ALA A O 1
ATOM 1830 N N . ALA A 1 237 ? 32.102 -14.835 -23.300 1.00 36.75 237 ALA A N 1
ATOM 1831 C CA . ALA A 1 237 ? 32.686 -14.294 -22.077 1.00 36.75 237 ALA A CA 1
ATOM 1832 C C . ALA A 1 237 ? 34.218 -14.375 -22.216 1.00 36.75 237 ALA A C 1
ATOM 1834 O O . ALA A 1 237 ? 34.798 -15.456 -22.112 1.00 36.75 237 ALA A O 1
ATOM 1835 N N . GLY A 1 238 ? 34.850 -13.248 -22.547 1.00 34.53 238 GLY A N 1
ATOM 1836 C CA . GLY A 1 238 ? 36.298 -13.077 -22.451 1.00 34.53 238 GLY A CA 1
ATOM 1837 C C . GLY A 1 238 ? 36.715 -12.989 -20.983 1.00 34.53 238 GLY A C 1
ATOM 1838 O O . GLY A 1 238 ? 36.062 -12.303 -20.201 1.00 34.53 238 GLY A O 1
ATOM 1839 N N . THR A 1 239 ? 37.758 -13.750 -20.664 1.00 35.00 239 THR A N 1
ATOM 1840 C CA . THR A 1 239 ? 38.465 -13.913 -19.382 1.00 35.00 239 THR A CA 1
ATOM 1841 C C . THR A 1 239 ? 38.778 -12.629 -18.632 1.00 35.00 239 THR A C 1
ATOM 1843 O O . THR A 1 239 ? 39.224 -11.675 -19.308 1.00 35.00 239 THR A O 1
#

pLDDT: mean 85.02, std 15.61, range [31.09, 95.38]